Protein AF-A0A0M8V5T1-F1 (afdb_monomer_lite)

Radius of gyration: 20.82 Å; chains: 1; bounding box: 53×41×56 Å

Structure (mmCIF, N/CA/C/O backbone):
data_AF-A0A0M8V5T1-F1
#
_entry.id   AF-A0A0M8V5T1-F1
#
loop_
_atom_site.group_PDB
_atom_site.id
_atom_site.type_symbol
_atom_site.label_atom_id
_atom_site.label_alt_id
_atom_site.label_comp_id
_atom_site.label_asym_id
_atom_site.label_entity_id
_atom_site.label_seq_id
_atom_site.pdbx_PDB_ins_code
_atom_site.Cartn_x
_atom_site.Cartn_y
_atom_site.Cartn_z
_atom_site.occupancy
_atom_site.B_iso_or_equiv
_atom_site.auth_seq_id
_atom_site.auth_comp_id
_atom_site.auth_asym_id
_atom_site.auth_atom_id
_atom_site.pdbx_PDB_model_num
ATOM 1 N N . MET A 1 1 ? -2.004 -4.488 -26.177 1.00 66.81 1 MET A N 1
ATOM 2 C CA . MET A 1 1 ? -0.883 -4.187 -25.264 1.00 66.81 1 MET A CA 1
ATOM 3 C C . MET A 1 1 ? -1.089 -5.007 -24.003 1.00 66.81 1 MET A C 1
ATOM 5 O O . MET A 1 1 ? -2.168 -4.916 -23.431 1.00 66.81 1 MET A O 1
ATOM 9 N N . LEU A 1 2 ? -0.139 -5.872 -23.646 1.00 86.06 2 LEU A N 1
ATOM 10 C CA . LEU A 1 2 ? -0.250 -6.774 -22.492 1.00 86.06 2 LEU A CA 1
ATOM 11 C C . LEU A 1 2 ? 0.249 -6.073 -21.219 1.00 86.06 2 LEU A C 1
ATOM 13 O O . LEU A 1 2 ? 1.258 -5.379 -21.272 1.00 86.06 2 LEU A O 1
ATOM 17 N N . ALA A 1 3 ? -0.411 -6.269 -20.078 1.00 87.31 3 ALA A N 1
ATOM 18 C CA . ALA A 1 3 ? 0.107 -5.834 -18.781 1.00 87.31 3 ALA A CA 1
ATOM 19 C C . ALA A 1 3 ? 0.581 -7.053 -17.982 1.00 87.31 3 ALA A C 1
ATOM 21 O O . ALA A 1 3 ? -0.183 -7.996 -17.774 1.00 87.31 3 ALA A O 1
ATOM 22 N N . ILE A 1 4 ? 1.838 -7.035 -17.542 1.00 87.31 4 ILE A N 1
ATOM 23 C CA . ILE A 1 4 ? 2.416 -8.065 -16.676 1.00 87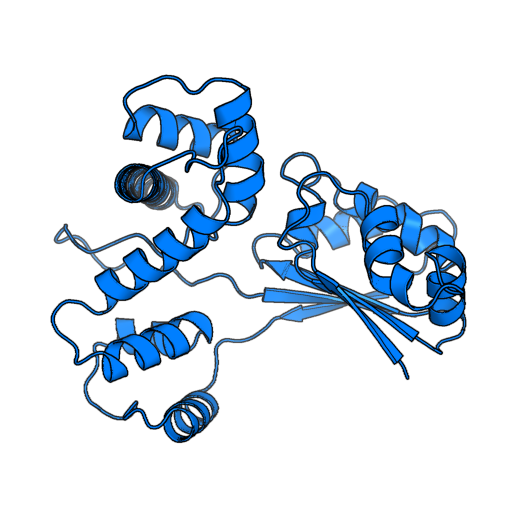.31 4 ILE A CA 1
ATOM 24 C C . ILE A 1 4 ? 2.421 -7.501 -15.261 1.00 87.31 4 ILE A C 1
ATOM 26 O O . ILE A 1 4 ? 3.249 -6.657 -14.926 1.00 87.31 4 ILE A O 1
ATOM 30 N N . TYR A 1 5 ? 1.451 -7.942 -14.465 1.00 88.31 5 TYR A N 1
ATOM 31 C CA . TYR A 1 5 ? 1.255 -7.487 -13.093 1.00 88.31 5 TYR A CA 1
ATOM 32 C C . TYR A 1 5 ? 1.999 -8.373 -12.094 1.00 88.31 5 TYR A C 1
ATOM 34 O O . TYR A 1 5 ? 1.819 -9.598 -12.088 1.00 88.31 5 TYR A O 1
ATOM 42 N N . ILE A 1 6 ? 2.778 -7.722 -11.234 1.00 84.38 6 ILE A N 1
ATOM 43 C CA . ILE A 1 6 ? 3.558 -8.303 -10.147 1.00 84.38 6 ILE A CA 1
ATOM 44 C C . ILE A 1 6 ? 3.149 -7.608 -8.855 1.00 84.38 6 ILE A C 1
ATOM 46 O O . ILE A 1 6 ? 3.177 -6.384 -8.786 1.00 84.38 6 ILE A O 1
ATOM 50 N N . SER A 1 7 ? 2.805 -8.389 -7.834 1.00 79.44 7 SER A N 1
ATOM 51 C CA . SER A 1 7 ? 2.555 -7.881 -6.486 1.00 79.44 7 SER A CA 1
ATOM 52 C C . SER A 1 7 ? 3.710 -8.270 -5.575 1.00 79.44 7 SER A C 1
ATOM 54 O O . SER A 1 7 ? 4.146 -9.421 -5.597 1.00 79.44 7 SER A O 1
ATOM 56 N N . SER A 1 8 ? 4.182 -7.329 -4.765 1.00 69.94 8 SER A N 1
ATOM 57 C CA . SER A 1 8 ? 5.193 -7.561 -3.728 1.00 69.94 8 SER A CA 1
ATOM 58 C C . SER A 1 8 ? 4.602 -7.929 -2.359 1.00 69.94 8 SER A C 1
ATOM 60 O O . SER A 1 8 ? 5.348 -8.207 -1.416 1.00 69.94 8 SER A O 1
ATOM 62 N N . SER A 1 9 ? 3.266 -7.963 -2.255 1.00 59.50 9 SER A N 1
ATOM 63 C CA . SER A 1 9 ? 2.509 -8.034 -0.994 1.00 59.50 9 SER A CA 1
ATOM 64 C C . SER A 1 9 ? 2.778 -9.273 -0.125 1.00 59.50 9 SER A C 1
ATOM 66 O O . SER A 1 9 ? 2.427 -9.280 1.053 1.00 59.50 9 SER A O 1
ATOM 68 N N . GLN A 1 10 ? 3.428 -10.316 -0.657 1.00 53.22 10 GLN A N 1
ATOM 69 C CA . GLN A 1 10 ? 3.695 -11.578 0.059 1.00 53.22 10 GLN A CA 1
ATOM 70 C C . GLN A 1 10 ? 5.179 -11.960 0.128 1.00 53.22 10 GLN A C 1
ATOM 72 O O . GLN A 1 10 ? 5.543 -12.977 0.712 1.00 53.22 10 GLN A O 1
ATOM 77 N N . SER A 1 11 ? 6.058 -11.155 -0.457 1.00 51.78 11 SER A N 1
ATOM 78 C CA . SER A 1 11 ? 7.391 -11.602 -0.842 1.00 51.78 11 SER A CA 1
ATOM 79 C C . SER A 1 11 ? 8.454 -10.695 -0.224 1.00 51.78 11 SER A C 1
ATOM 81 O O . SER A 1 11 ? 9.159 -9.949 -0.903 1.00 51.78 11 SER A O 1
ATOM 83 N N . SER A 1 12 ? 8.534 -10.712 1.111 1.00 48.41 12 SER A N 1
ATOM 84 C CA . SER A 1 12 ? 9.626 -10.051 1.831 1.00 48.41 12 SER A CA 1
ATOM 85 C C . SER A 1 12 ? 10.939 -10.778 1.518 1.00 48.41 12 SER A C 1
ATOM 87 O O . SER A 1 12 ? 11.023 -11.990 1.717 1.00 48.41 12 SER A O 1
ATOM 89 N N . ALA A 1 13 ? 11.958 -10.046 1.058 1.00 49.94 13 ALA A N 1
ATOM 90 C CA . ALA A 1 13 ? 13.303 -10.542 0.719 1.00 49.94 13 ALA A CA 1
ATOM 91 C C . ALA A 1 13 ? 13.449 -11.336 -0.598 1.00 49.94 13 ALA A C 1
ATOM 93 O O . ALA A 1 13 ? 14.380 -12.130 -0.759 1.00 49.94 13 ALA A O 1
ATOM 94 N N . THR A 1 14 ? 12.564 -11.121 -1.570 1.00 57.44 14 THR A N 1
ATOM 95 C CA . THR A 1 14 ? 12.658 -11.743 -2.901 1.00 57.44 14 THR A CA 1
ATOM 96 C C . THR A 1 14 ? 13.083 -10.701 -3.931 1.00 57.44 14 THR A C 1
ATOM 98 O O . THR A 1 14 ? 12.537 -9.603 -3.981 1.00 57.44 14 THR A O 1
ATOM 101 N N . THR A 1 15 ? 14.093 -11.016 -4.745 1.00 69.06 15 THR A N 1
ATOM 102 C CA . THR A 1 15 ? 14.523 -10.111 -5.816 1.00 69.06 15 THR A CA 1
ATOM 103 C C . THR A 1 15 ? 13.422 -9.998 -6.865 1.00 69.06 15 THR A C 1
ATOM 105 O O . THR A 1 15 ? 12.702 -10.961 -7.134 1.00 69.06 15 THR A O 1
ATOM 108 N N . LEU A 1 16 ? 13.313 -8.834 -7.500 1.00 73.00 16 LEU A N 1
ATOM 109 C CA . LEU A 1 16 ? 12.342 -8.592 -8.568 1.00 73.00 16 LEU A CA 1
ATOM 110 C C . LEU A 1 16 ? 12.449 -9.622 -9.705 1.00 73.00 16 LEU A C 1
ATOM 112 O O . LEU A 1 16 ? 11.445 -10.015 -10.291 1.00 73.00 16 LEU A O 1
ATOM 116 N N . ASP A 1 17 ? 13.653 -10.141 -9.940 1.00 75.12 17 ASP A N 1
ATOM 117 C CA . ASP A 1 17 ? 13.913 -11.228 -10.881 1.00 75.12 17 ASP A CA 1
ATOM 118 C C . ASP A 1 17 ? 13.144 -12.509 -10.542 1.00 75.12 17 ASP A C 1
ATOM 120 O O . ASP A 1 17 ? 12.563 -13.136 -11.433 1.00 75.12 17 ASP A O 1
ATOM 124 N N . LYS A 1 18 ? 13.095 -12.880 -9.258 1.00 77.31 18 LYS A N 1
ATOM 125 C CA . LYS A 1 18 ? 12.315 -14.031 -8.794 1.00 77.31 18 LYS A CA 1
ATOM 126 C C . LYS A 1 18 ? 10.821 -13.776 -8.956 1.00 77.31 18 LYS A C 1
ATOM 128 O O . LYS A 1 18 ? 10.142 -14.637 -9.499 1.00 77.31 18 LYS A O 1
ATOM 133 N N . LEU A 1 19 ? 10.339 -12.582 -8.606 1.00 78.06 19 LEU A N 1
ATOM 134 C CA . LEU A 1 19 ? 8.917 -12.239 -8.735 1.00 78.06 19 LEU A CA 1
ATOM 135 C C . LEU A 1 19 ? 8.430 -12.267 -10.184 1.00 78.06 19 LEU A C 1
ATOM 137 O O . LEU A 1 19 ? 7.356 -12.799 -10.464 1.00 78.06 19 LEU A O 1
ATOM 141 N N . ILE A 1 20 ? 9.227 -11.738 -11.121 1.00 81.38 20 ILE A N 1
ATOM 142 C CA . ILE A 1 20 ? 8.911 -11.826 -12.551 1.00 81.38 20 ILE A CA 1
ATOM 143 C C . ILE A 1 20 ? 8.839 -13.298 -12.958 1.00 81.38 20 ILE A C 1
ATOM 145 O O . ILE A 1 20 ? 7.838 -13.720 -13.531 1.00 81.38 20 ILE A O 1
ATOM 149 N N . THR A 1 21 ? 9.874 -14.075 -12.627 1.00 81.25 21 THR A N 1
ATOM 150 C CA . THR A 1 21 ? 9.992 -15.486 -13.021 1.00 81.25 21 THR A CA 1
ATOM 151 C C . THR A 1 21 ? 8.847 -16.332 -12.468 1.00 81.25 21 THR A C 1
ATOM 153 O O . THR A 1 21 ? 8.216 -17.066 -13.221 1.00 81.25 21 THR A O 1
ATOM 156 N N . GLU A 1 22 ? 8.519 -16.191 -11.184 1.00 82.38 22 GLU A N 1
ATOM 157 C CA . GLU A 1 22 ? 7.392 -16.874 -10.541 1.00 82.38 22 GLU A CA 1
ATOM 158 C C . GLU A 1 22 ? 6.066 -16.513 -11.213 1.00 82.38 22 GLU A C 1
ATOM 160 O O . GLU A 1 22 ? 5.246 -17.390 -11.493 1.00 82.38 22 GLU A O 1
ATOM 165 N N . ARG A 1 23 ? 5.872 -15.232 -11.553 1.00 83.00 23 ARG A N 1
ATOM 166 C CA . ARG A 1 23 ? 4.632 -14.773 -12.181 1.00 83.00 23 ARG A CA 1
ATOM 167 C C . ARG A 1 23 ? 4.415 -15.372 -13.566 1.00 83.00 23 ARG A C 1
ATOM 169 O O . ARG A 1 23 ? 3.267 -15.635 -13.934 1.00 83.00 23 ARG A O 1
ATOM 176 N N . VAL A 1 24 ? 5.489 -15.575 -14.327 1.00 82.00 24 VAL A N 1
ATOM 177 C CA . VAL A 1 24 ? 5.419 -16.090 -15.701 1.00 82.00 24 VAL A CA 1
ATOM 178 C C . VAL A 1 24 ? 5.752 -17.577 -15.832 1.00 82.00 24 VAL A C 1
ATOM 180 O O . VAL A 1 24 ? 5.621 -18.124 -16.929 1.00 82.00 24 VAL A O 1
ATOM 183 N N . ALA A 1 25 ? 6.073 -18.261 -14.729 1.00 79.88 25 ALA A N 1
ATOM 184 C CA . ALA A 1 25 ? 6.442 -19.679 -14.700 1.00 79.88 25 ALA A CA 1
ATOM 185 C C . ALA A 1 25 ? 5.413 -20.591 -15.397 1.00 79.88 25 ALA A C 1
ATOM 187 O O . ALA A 1 25 ? 5.775 -21.562 -16.064 1.00 79.88 25 ALA A O 1
ATOM 188 N N . GLY A 1 26 ? 4.122 -20.246 -15.318 1.00 75.75 26 GLY A N 1
ATOM 189 C CA . GLY A 1 26 ? 3.039 -20.988 -15.974 1.00 75.75 26 GLY A CA 1
ATOM 190 C C . GLY A 1 26 ? 3.090 -20.984 -17.508 1.00 75.75 26 GLY A C 1
ATOM 191 O O . GLY A 1 26 ? 2.463 -21.830 -18.141 1.00 75.75 26 GLY A O 1
ATOM 192 N N . THR A 1 27 ? 3.848 -20.073 -18.121 1.00 78.19 27 THR A N 1
ATOM 193 C CA . THR A 1 27 ? 3.955 -19.959 -19.585 1.00 78.19 27 THR A CA 1
ATOM 194 C C . THR A 1 27 ? 4.999 -20.894 -20.195 1.00 78.19 27 THR A C 1
ATOM 196 O O . THR A 1 27 ? 4.987 -21.084 -21.408 1.00 78.19 27 THR A O 1
ATOM 199 N N . ARG A 1 28 ? 5.900 -21.471 -19.379 1.00 73.00 28 ARG A N 1
ATOM 200 C CA . ARG A 1 28 ? 7.035 -22.346 -19.761 1.00 73.00 28 ARG A CA 1
ATOM 201 C C . ARG A 1 28 ? 8.052 -21.766 -20.761 1.00 73.00 28 ARG A C 1
ATOM 203 O O . ARG A 1 28 ? 9.081 -22.391 -20.985 1.00 73.00 28 ARG A O 1
ATOM 210 N N . ILE A 1 29 ? 7.761 -20.617 -21.368 1.00 74.69 29 ILE A N 1
ATOM 211 C CA . ILE A 1 29 ? 8.549 -19.972 -22.430 1.00 74.69 29 ILE A CA 1
ATOM 212 C C . ILE A 1 29 ? 9.020 -18.585 -21.985 1.00 74.69 29 ILE A C 1
ATOM 214 O O . ILE A 1 29 ? 10.049 -18.105 -22.453 1.00 74.69 29 ILE A O 1
ATOM 218 N N . LEU A 1 30 ? 8.269 -17.925 -21.100 1.00 80.75 30 LEU A N 1
ATOM 219 C CA . LEU A 1 30 ? 8.666 -16.637 -20.559 1.00 80.75 30 LEU A CA 1
ATOM 220 C C . LEU A 1 30 ? 9.393 -16.840 -19.235 1.00 80.75 30 LEU A C 1
ATOM 222 O O . LEU A 1 30 ? 8.914 -17.536 -18.342 1.00 80.75 30 LEU A O 1
ATOM 226 N N . ASP A 1 31 ? 10.515 -16.150 -19.121 1.00 82.31 31 ASP A N 1
ATOM 227 C CA . ASP A 1 31 ? 11.162 -15.790 -17.871 1.00 82.31 31 ASP A CA 1
ATOM 228 C C . ASP A 1 31 ? 11.390 -14.267 -17.875 1.00 82.31 31 ASP A C 1
ATOM 230 O O . ASP A 1 31 ? 10.779 -13.528 -18.659 1.00 82.31 31 ASP A O 1
ATOM 234 N N . ARG A 1 32 ? 12.255 -13.769 -16.996 1.00 84.44 32 ARG A N 1
ATOM 235 C CA . ARG A 1 32 ? 12.572 -12.346 -16.923 1.00 84.44 32 ARG A CA 1
ATOM 236 C C . ARG A 1 32 ? 13.066 -11.740 -18.239 1.00 84.44 32 ARG A C 1
ATOM 238 O O . ARG A 1 32 ? 12.631 -10.642 -18.591 1.00 84.44 32 ARG A O 1
ATOM 245 N N . GLU A 1 33 ? 13.994 -12.382 -18.937 1.00 87.69 33 GLU A N 1
ATOM 246 C CA . GLU A 1 33 ? 14.652 -11.765 -20.090 1.00 87.69 33 GLU A CA 1
ATOM 247 C C . GLU A 1 33 ? 13.681 -11.567 -21.273 1.00 87.69 33 GLU A C 1
ATOM 249 O O . GLU A 1 33 ? 13.600 -10.440 -21.783 1.00 87.69 33 GLU A O 1
ATOM 254 N N . PRO A 1 34 ? 12.861 -12.565 -21.669 1.00 88.31 34 PRO A N 1
ATOM 255 C CA . PRO A 1 34 ? 11.793 -12.389 -22.644 1.00 88.31 34 PRO A CA 1
ATOM 256 C C . PRO A 1 34 ? 10.750 -11.360 -22.210 1.00 88.31 34 PRO A C 1
ATOM 258 O O . PRO A 1 34 ? 10.305 -10.573 -23.042 1.00 88.31 34 PRO A O 1
ATOM 261 N N . VAL A 1 35 ? 10.382 -11.304 -20.924 1.00 89.12 35 VAL A N 1
ATOM 262 C CA . VAL A 1 35 ? 9.446 -10.287 -20.411 1.00 89.12 35 VAL A CA 1
ATOM 263 C C . VAL A 1 35 ? 9.991 -8.882 -20.648 1.00 89.12 35 VAL A C 1
ATOM 265 O O . VAL A 1 35 ? 9.309 -8.040 -21.235 1.00 89.12 35 VAL A O 1
ATOM 268 N N . LEU A 1 36 ? 11.246 -8.635 -20.274 1.00 89.94 36 LEU A N 1
ATOM 269 C CA . LEU A 1 36 ? 11.877 -7.338 -20.499 1.00 89.94 36 LEU A CA 1
ATOM 270 C C . LEU A 1 36 ? 12.078 -7.057 -21.993 1.00 89.94 36 LEU A C 1
ATOM 272 O O . LEU A 1 36 ? 11.948 -5.909 -22.416 1.00 89.94 36 LEU A O 1
ATOM 276 N N . ALA A 1 37 ? 12.312 -8.079 -22.821 1.00 90.69 37 ALA A N 1
ATOM 277 C CA . ALA A 1 37 ? 12.341 -7.931 -24.276 1.00 90.69 37 ALA A CA 1
ATOM 278 C C . ALA A 1 37 ? 10.988 -7.487 -24.853 1.00 90.69 37 ALA A C 1
ATOM 280 O O . ALA A 1 37 ? 10.955 -6.576 -25.684 1.00 90.69 37 ALA A O 1
ATOM 281 N N . LEU A 1 38 ? 9.879 -8.064 -24.381 1.00 91.31 38 LEU A N 1
ATOM 282 C CA . LEU A 1 38 ? 8.525 -7.652 -24.760 1.00 91.31 38 LEU A CA 1
ATOM 283 C C . LEU A 1 38 ? 8.232 -6.216 -24.318 1.00 91.31 38 LEU A C 1
ATOM 285 O O . LEU A 1 38 ? 7.652 -5.448 -25.089 1.00 91.31 38 LEU A O 1
ATOM 289 N N . CYS A 1 39 ? 8.677 -5.832 -23.118 1.00 91.31 39 CYS A N 1
ATOM 290 C CA . CYS A 1 39 ? 8.571 -4.456 -22.641 1.00 91.31 39 CYS A CA 1
ATOM 291 C C . CYS A 1 39 ? 9.351 -3.480 -23.527 1.00 91.31 39 CYS A C 1
ATOM 293 O O . CYS A 1 39 ? 8.792 -2.480 -23.976 1.00 91.31 39 CYS A O 1
ATOM 295 N N . ARG A 1 40 ? 10.605 -3.802 -23.875 1.00 90.62 40 ARG A N 1
ATOM 296 C CA . ARG A 1 40 ? 11.415 -2.995 -24.806 1.00 90.62 40 ARG A CA 1
ATOM 297 C C . ARG A 1 40 ? 10.787 -2.854 -26.190 1.00 90.62 40 ARG A C 1
ATOM 299 O O . ARG A 1 40 ? 10.986 -1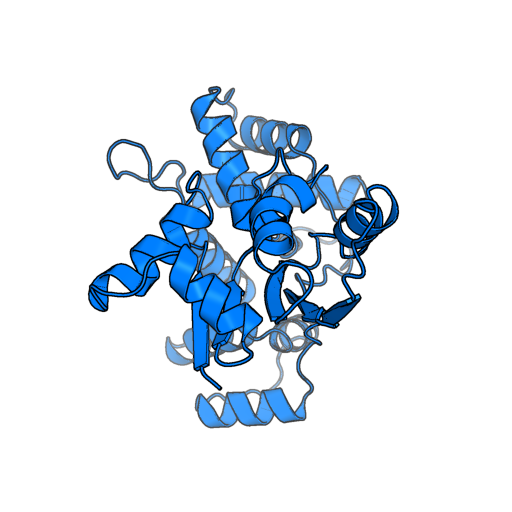.830 -26.841 1.00 90.62 40 ARG A O 1
ATOM 306 N N . ALA A 1 41 ? 10.081 -3.884 -26.651 1.00 91.38 41 ALA A N 1
ATOM 307 C CA . ALA A 1 41 ? 9.392 -3.896 -27.938 1.00 91.38 41 ALA A CA 1
ATOM 308 C C . ALA A 1 41 ? 8.033 -3.168 -27.915 1.00 91.38 41 ALA A C 1
ATOM 310 O O . ALA A 1 41 ? 7.391 -3.066 -28.957 1.00 91.38 41 ALA A O 1
ATOM 311 N N . GLY A 1 42 ? 7.572 -2.683 -26.753 1.00 89.88 42 GLY A N 1
ATOM 312 C CA . GLY A 1 42 ? 6.254 -2.053 -26.599 1.00 89.88 42 GLY A CA 1
ATOM 313 C C . GLY A 1 42 ? 5.080 -3.038 -26.663 1.00 89.88 42 GLY A C 1
ATOM 314 O O . GLY A 1 42 ? 3.928 -2.633 -26.803 1.00 89.88 42 GLY A O 1
ATOM 315 N N . LEU A 1 43 ? 5.356 -4.342 -26.570 1.00 92.44 43 LEU A N 1
ATOM 316 C CA . LEU A 1 43 ? 4.341 -5.398 -26.619 1.00 92.44 43 LEU A CA 1
ATOM 317 C C . LEU A 1 43 ? 3.729 -5.664 -25.236 1.00 92.44 43 LEU A C 1
ATOM 319 O O . LEU A 1 43 ? 2.567 -6.076 -25.140 1.00 92.44 43 LEU A O 1
ATOM 323 N N . ALA A 1 44 ? 4.491 -5.377 -24.177 1.00 91.12 44 ALA A N 1
ATOM 324 C CA . ALA A 1 44 ? 4.062 -5.489 -22.791 1.00 91.12 44 ALA A CA 1
ATOM 325 C C . ALA A 1 44 ? 4.436 -4.251 -21.960 1.00 91.12 44 ALA A C 1
ATOM 327 O O . ALA A 1 44 ? 5.397 -3.549 -22.263 1.00 91.12 44 ALA A O 1
ATOM 328 N N . ILE A 1 45 ? 3.704 -4.017 -20.875 1.00 90.94 45 ILE A N 1
ATOM 329 C CA . ILE A 1 45 ? 4.066 -3.081 -19.807 1.00 90.94 45 ILE A CA 1
ATOM 330 C C . ILE A 1 45 ? 4.239 -3.881 -18.520 1.00 90.94 45 ILE A C 1
ATOM 332 O O . ILE A 1 45 ? 3.416 -4.746 -18.211 1.00 90.94 45 ILE A O 1
ATOM 336 N N . LEU A 1 46 ? 5.304 -3.586 -17.776 1.00 88.69 46 LEU A N 1
ATOM 337 C CA . LEU A 1 46 ? 5.545 -4.170 -16.462 1.00 88.69 46 LEU A CA 1
ATOM 338 C C . LEU A 1 46 ? 4.857 -3.316 -15.392 1.00 88.69 46 LEU A C 1
ATOM 340 O O . LEU A 1 46 ? 5.091 -2.112 -15.334 1.00 88.69 46 LEU A O 1
ATOM 344 N N . VAL A 1 47 ? 4.021 -3.928 -14.556 1.00 90.00 47 VAL A N 1
ATOM 345 C CA . VAL A 1 47 ? 3.329 -3.263 -13.444 1.00 90.00 47 VAL A CA 1
ATOM 346 C C . VAL A 1 47 ? 3.775 -3.910 -12.141 1.00 90.00 47 VAL A C 1
ATOM 348 O O . VAL A 1 47 ? 3.581 -5.109 -11.958 1.00 90.00 47 VAL A O 1
ATOM 351 N N . ILE A 1 48 ? 4.373 -3.122 -11.253 1.00 85.00 48 ILE A N 1
ATOM 352 C CA . ILE A 1 48 ? 4.876 -3.552 -9.948 1.00 85.00 48 ILE A CA 1
ATOM 353 C C . ILE A 1 48 ? 4.034 -2.874 -8.877 1.00 85.00 48 ILE A C 1
ATOM 355 O O . ILE A 1 48 ? 4.051 -1.649 -8.750 1.00 85.00 48 ILE A O 1
ATOM 359 N N . ASP A 1 49 ? 3.296 -3.673 -8.120 1.00 83.12 49 ASP A N 1
ATOM 360 C CA . ASP A 1 49 ? 2.443 -3.212 -7.038 1.00 83.12 49 ASP A CA 1
ATOM 361 C C . ASP A 1 49 ? 3.096 -3.413 -5.673 1.00 83.12 49 ASP A C 1
ATOM 363 O O . ASP A 1 49 ? 3.511 -4.531 -5.369 1.00 83.12 49 ASP A O 1
ATOM 367 N N . GLY A 1 50 ? 3.198 -2.339 -4.882 1.00 76.62 50 GLY A N 1
ATOM 368 C CA . GLY A 1 50 ? 3.895 -2.311 -3.591 1.00 76.62 50 GLY A CA 1
ATOM 369 C C . GLY A 1 50 ? 5.419 -2.201 -3.726 1.00 76.62 50 GLY A C 1
ATOM 370 O O . GLY A 1 50 ? 6.165 -2.915 -3.056 1.00 76.62 50 GLY A O 1
ATOM 371 N N . PHE A 1 51 ? 5.916 -1.365 -4.638 1.00 77.31 51 PHE A N 1
ATOM 372 C CA . PHE A 1 51 ? 7.353 -1.228 -4.905 1.00 77.31 51 PHE A CA 1
ATOM 373 C C . PHE A 1 51 ? 8.165 -0.817 -3.663 1.00 77.31 51 PHE A C 1
ATOM 375 O O . PHE A 1 51 ? 9.266 -1.318 -3.445 1.00 77.31 51 PHE A O 1
ATOM 382 N N . ASP A 1 52 ? 7.600 0.031 -2.811 1.00 71.69 52 ASP A N 1
ATOM 383 C CA . ASP A 1 52 ? 8.152 0.398 -1.505 1.00 71.69 52 ASP A CA 1
ATOM 384 C C . ASP A 1 52 ? 8.347 -0.815 -0.580 1.00 71.69 52 ASP A C 1
ATOM 386 O O . ASP A 1 52 ? 9.356 -0.913 0.118 1.00 71.69 52 ASP A O 1
ATOM 390 N N . GLU A 1 53 ? 7.452 -1.802 -0.647 1.00 69.25 53 GLU A N 1
ATOM 391 C CA . GLU A 1 53 ? 7.568 -3.040 0.133 1.00 69.25 53 GLU A CA 1
ATOM 392 C C . GLU A 1 53 ? 8.695 -3.956 -0.365 1.00 69.25 53 GLU A C 1
ATOM 394 O O . GLU A 1 53 ? 9.210 -4.771 0.402 1.00 69.25 53 GLU A O 1
ATOM 399 N N . MET A 1 54 ? 9.089 -3.832 -1.639 1.00 69.06 54 MET A N 1
ATOM 400 C CA . MET A 1 54 ? 10.205 -4.594 -2.211 1.00 69.06 54 MET A CA 1
ATOM 401 C C . MET A 1 54 ? 11.565 -4.059 -1.792 1.00 69.06 54 MET A C 1
ATOM 403 O O . MET A 1 54 ? 12.517 -4.828 -1.662 1.00 69.06 54 MET A O 1
ATOM 407 N N . LEU A 1 55 ? 11.665 -2.743 -1.636 1.00 63.84 55 LEU A N 1
ATOM 408 C CA . LEU A 1 55 ? 12.914 -2.085 -1.282 1.00 63.84 55 LEU A CA 1
ATOM 409 C C . LEU A 1 55 ? 13.292 -2.390 0.172 1.00 63.84 55 LEU A C 1
ATOM 411 O O . LEU A 1 55 ? 14.471 -2.526 0.488 1.00 63.84 55 LEU A O 1
ATOM 415 N N . GLY A 1 56 ? 12.301 -2.586 1.047 1.00 58.25 56 GLY A N 1
ATOM 416 C CA . GLY A 1 56 ? 12.539 -2.734 2.481 1.00 58.25 56 GLY A CA 1
ATOM 417 C C . GLY A 1 56 ? 13.162 -1.467 3.083 1.00 58.25 56 GLY A C 1
ATOM 418 O O . GLY A 1 56 ? 13.657 -0.599 2.368 1.00 58.25 56 GLY A O 1
ATOM 419 N N . PHE A 1 57 ? 13.155 -1.339 4.414 1.00 47.81 57 PHE A N 1
ATOM 420 C CA . PHE A 1 57 ? 13.556 -0.091 5.089 1.00 47.81 57 PHE A CA 1
ATOM 421 C C . PHE A 1 57 ? 14.981 0.388 4.730 1.00 47.81 57 PHE A C 1
ATOM 423 O O . PHE A 1 57 ? 15.205 1.576 4.515 1.00 47.81 57 PHE A O 1
ATOM 430 N N . ARG A 1 58 ? 15.931 -0.542 4.536 1.00 47.47 58 ARG A N 1
ATOM 431 C CA . ARG A 1 58 ? 17.341 -0.233 4.214 1.00 47.47 58 ARG A CA 1
ATOM 432 C C . ARG A 1 58 ? 17.574 0.359 2.819 1.00 47.47 58 ARG A C 1
ATOM 434 O O . ARG A 1 58 ? 18.614 0.972 2.606 1.00 47.47 58 ARG A O 1
ATOM 441 N N . SER A 1 59 ? 16.636 0.197 1.885 1.00 51.91 59 SER A N 1
ATOM 442 C CA . SER A 1 59 ? 16.728 0.780 0.537 1.00 51.91 59 SER A CA 1
ATOM 443 C C . SER A 1 59 ? 15.787 1.974 0.342 1.00 51.91 59 SER A C 1
ATOM 445 O O . SER A 1 59 ? 15.617 2.426 -0.790 1.00 51.91 59 SER A O 1
ATOM 447 N N . TYR A 1 60 ? 15.210 2.536 1.417 1.00 56.72 60 TYR A N 1
ATOM 448 C CA . TYR A 1 60 ? 14.485 3.817 1.332 1.00 56.72 60 TYR A CA 1
ATOM 449 C C . TYR A 1 60 ? 15.410 4.991 0.996 1.00 56.72 60 TYR A C 1
ATOM 451 O O . TYR A 1 60 ? 14.939 6.003 0.471 1.00 56.72 60 TYR A O 1
ATOM 459 N N . ASP A 1 61 ? 16.705 4.872 1.287 1.00 58.56 61 ASP A N 1
ATOM 460 C CA . ASP A 1 61 ? 17.692 5.917 0.999 1.00 58.56 61 ASP A CA 1
ATOM 461 C C . ASP A 1 61 ? 18.268 5.814 -0.419 1.00 58.56 61 ASP A C 1
ATOM 463 O O . ASP A 1 61 ? 18.662 6.830 -0.988 1.00 58.56 61 ASP A O 1
ATOM 467 N N . ASP A 1 62 ? 18.240 4.620 -1.025 1.00 65.69 62 ASP A N 1
ATOM 468 C CA . ASP A 1 62 ? 18.579 4.415 -2.436 1.00 65.69 62 ASP A CA 1
ATOM 469 C C . ASP A 1 62 ? 17.544 3.532 -3.157 1.00 65.69 62 ASP A C 1
ATOM 471 O O . ASP A 1 62 ? 17.792 2.355 -3.454 1.00 65.69 62 ASP A O 1
ATOM 475 N N . PRO A 1 63 ? 16.369 4.097 -3.471 1.00 65.81 63 PRO A N 1
ATOM 476 C CA . PRO A 1 63 ? 15.313 3.389 -4.182 1.00 65.81 63 PRO A CA 1
ATOM 477 C C . PRO A 1 63 ? 15.702 2.921 -5.590 1.00 65.81 63 PRO A C 1
ATOM 479 O O . PRO A 1 63 ? 15.074 2.009 -6.137 1.00 65.81 63 PRO A O 1
ATOM 482 N N . LEU A 1 64 ? 16.731 3.528 -6.193 1.00 70.56 64 LEU A N 1
ATOM 483 C CA . LEU A 1 64 ? 17.209 3.118 -7.506 1.00 70.56 64 LEU A CA 1
ATOM 484 C C . LEU A 1 64 ? 17.946 1.796 -7.478 1.00 70.56 64 LEU A C 1
ATOM 486 O O . LEU A 1 64 ? 17.837 1.057 -8.452 1.00 70.56 64 LEU A O 1
ATOM 490 N N . SER A 1 65 ? 18.626 1.454 -6.386 1.00 69.75 65 SER A N 1
ATOM 491 C CA . SER A 1 65 ? 19.342 0.179 -6.271 1.00 69.75 65 SER A CA 1
ATOM 492 C C . SER A 1 65 ? 18.470 -1.037 -6.627 1.00 69.75 65 SER A C 1
ATOM 494 O O . SER A 1 65 ? 18.938 -1.961 -7.295 1.00 69.75 65 SER A O 1
ATOM 496 N N . GLY A 1 66 ? 17.179 -1.017 -6.266 1.00 71.81 66 GLY A N 1
ATOM 497 C CA . GLY A 1 66 ? 16.226 -2.080 -6.601 1.00 71.81 66 GLY A CA 1
ATOM 498 C C . GLY A 1 66 ? 15.675 -2.024 -8.032 1.00 71.81 66 GLY A C 1
ATOM 499 O O . GLY A 1 66 ? 15.283 -3.056 -8.579 1.00 71.81 66 GLY A O 1
ATOM 500 N N . LEU A 1 67 ? 15.649 -0.843 -8.657 1.00 76.44 67 LEU A N 1
ATOM 501 C CA . LEU A 1 67 ? 15.025 -0.614 -9.966 1.00 76.44 67 LEU A CA 1
ATOM 502 C C . LEU A 1 67 ? 16.035 -0.601 -11.124 1.00 76.44 67 LEU A C 1
ATOM 504 O O . LEU A 1 67 ? 15.704 -1.008 -12.241 1.00 76.44 67 LEU A O 1
ATOM 508 N N . GLN A 1 68 ? 17.271 -0.177 -10.859 1.00 77.25 68 GLN A N 1
ATOM 509 C CA . GLN A 1 68 ? 18.347 -0.018 -11.835 1.00 77.25 68 GLN A CA 1
ATOM 510 C C . GLN A 1 68 ? 18.569 -1.276 -12.688 1.00 77.25 68 GLN A C 1
ATOM 512 O O . GLN A 1 68 ? 18.600 -1.142 -13.913 1.00 77.25 68 GLN A O 1
ATOM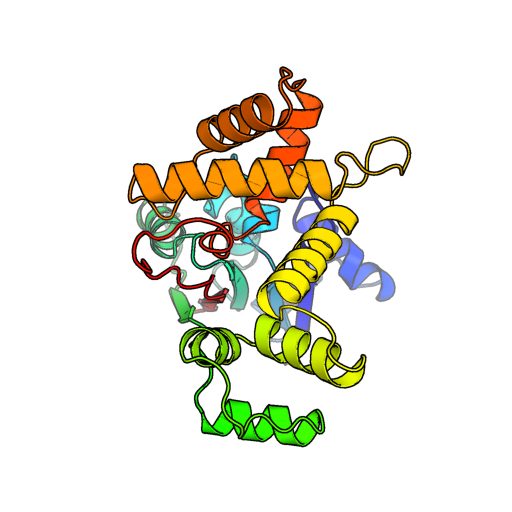 517 N N . PRO A 1 69 ? 18.592 -2.507 -12.127 1.00 79.81 69 PRO A N 1
ATOM 518 C CA . PRO A 1 69 ? 18.786 -3.713 -12.934 1.00 79.81 69 PRO A CA 1
ATOM 519 C C . PRO A 1 69 ? 17.706 -3.923 -14.003 1.00 79.81 69 PRO A C 1
ATOM 521 O O . PRO A 1 69 ? 17.967 -4.545 -15.034 1.00 79.81 69 PRO A O 1
ATOM 524 N N . ILE A 1 70 ? 16.485 -3.427 -13.775 1.00 81.00 70 ILE A N 1
ATOM 525 C CA . ILE A 1 70 ? 15.417 -3.446 -14.780 1.00 81.00 70 ILE A CA 1
ATOM 526 C C . ILE A 1 70 ? 15.582 -2.311 -15.774 1.00 81.00 70 ILE A C 1
ATOM 528 O O . ILE A 1 70 ? 15.493 -2.556 -16.975 1.00 81.00 70 ILE A O 1
ATOM 532 N N . LEU A 1 71 ? 15.817 -1.087 -15.301 1.00 80.62 71 LEU A N 1
ATOM 533 C CA . LEU A 1 71 ? 15.956 0.077 -16.180 1.00 80.62 71 LEU A CA 1
ATOM 534 C C . LEU A 1 71 ? 17.113 -0.095 -17.171 1.00 80.62 71 LEU A C 1
ATOM 536 O O . LEU A 1 71 ? 16.945 0.187 -18.362 1.00 80.62 71 LEU A O 1
ATOM 540 N N . ASP A 1 72 ? 18.234 -0.650 -16.708 1.00 81.44 72 ASP A N 1
ATOM 541 C CA . ASP A 1 72 ? 19.396 -0.981 -17.535 1.00 81.44 72 ASP A CA 1
ATOM 542 C C . ASP A 1 72 ? 19.034 -2.002 -18.616 1.00 81.44 72 ASP A C 1
ATOM 544 O O . ASP A 1 72 ? 19.356 -1.836 -19.796 1.00 81.44 72 ASP A O 1
ATOM 548 N N . GLN A 1 73 ? 18.297 -3.050 -18.244 1.00 83.19 73 GLN A N 1
ATOM 549 C CA . GLN A 1 73 ? 17.882 -4.083 -19.189 1.00 83.19 73 GLN A CA 1
ATOM 550 C C . GLN A 1 73 ? 16.798 -3.620 -20.147 1.00 83.19 73 GLN A C 1
ATOM 552 O O . GLN A 1 73 ? 16.740 -4.116 -21.272 1.00 83.19 73 GLN A O 1
ATOM 557 N N . LEU A 1 74 ? 15.976 -2.650 -19.761 1.00 84.50 74 LEU A N 1
ATOM 558 C CA . LEU A 1 74 ? 15.059 -1.977 -20.669 1.00 84.50 74 LEU A CA 1
ATOM 559 C C . LEU A 1 74 ? 15.801 -1.101 -21.687 1.00 84.50 74 LEU A C 1
ATOM 561 O O . LEU A 1 74 ? 15.220 -0.746 -22.711 1.00 84.50 74 LEU A O 1
ATOM 565 N N . ARG A 1 75 ? 17.093 -0.802 -21.479 1.00 81.81 75 ARG A N 1
ATOM 566 C CA . ARG A 1 75 ? 17.941 -0.051 -22.422 1.00 81.81 75 ARG A CA 1
ATOM 567 C C . ARG A 1 75 ? 17.246 1.217 -22.924 1.00 81.81 75 ARG A C 1
ATOM 569 O O . ARG A 1 75 ? 17.220 1.490 -24.125 1.00 81.81 75 ARG A O 1
ATOM 576 N N . ASN A 1 76 ? 16.637 1.959 -21.998 1.00 78.56 76 ASN A N 1
ATOM 577 C CA . ASN A 1 76 ? 15.869 3.173 -22.281 1.00 78.56 76 ASN A CA 1
ATOM 578 C C . ASN A 1 76 ? 14.626 2.993 -23.194 1.00 78.56 76 ASN A C 1
ATOM 580 O O . ASN A 1 76 ? 14.203 3.957 -23.834 1.00 78.56 76 ASN A O 1
ATOM 584 N N . ARG A 1 77 ? 14.033 1.793 -23.288 1.00 84.25 77 ARG A N 1
ATOM 585 C CA . ARG A 1 77 ? 12.815 1.519 -24.077 1.00 84.25 77 ARG A CA 1
ATOM 586 C C . ARG A 1 77 ? 11.737 0.821 -23.251 1.00 84.25 77 ARG A C 1
ATOM 588 O O . ARG A 1 77 ? 12.045 0.008 -22.388 1.00 84.25 77 ARG A O 1
ATOM 595 N N . GLY A 1 78 ? 10.475 1.066 -23.598 1.00 86.44 78 GLY A N 1
ATOM 596 C CA . GLY A 1 78 ? 9.324 0.484 -22.908 1.00 86.44 78 GLY A CA 1
ATOM 597 C C . GLY A 1 78 ? 8.887 1.295 -21.691 1.00 86.44 78 GLY A C 1
ATOM 598 O O . GLY A 1 78 ? 9.347 2.418 -21.482 1.00 86.44 78 GLY A O 1
ATOM 599 N N . ALA A 1 79 ? 7.978 0.717 -20.905 1.00 85.81 79 ALA A N 1
ATOM 600 C CA . ALA A 1 79 ? 7.417 1.365 -19.728 1.00 85.81 79 ALA A CA 1
ATOM 601 C C . ALA A 1 79 ? 7.292 0.418 -18.538 1.00 85.81 79 ALA A C 1
ATOM 603 O O . ALA A 1 79 ? 6.988 -0.771 -18.693 1.00 85.81 79 ALA A O 1
ATOM 604 N N . VAL A 1 80 ? 7.491 0.993 -17.353 1.00 85.88 80 VAL A N 1
ATOM 605 C CA . VAL A 1 80 ? 7.248 0.346 -16.063 1.00 85.88 80 VAL A CA 1
ATOM 606 C C . VAL A 1 80 ? 6.320 1.237 -15.249 1.00 85.88 80 VAL A C 1
ATOM 608 O O . VAL A 1 80 ? 6.517 2.452 -15.172 1.00 85.88 80 VAL A O 1
ATOM 611 N N . ILE A 1 81 ? 5.308 0.618 -14.654 1.00 87.94 81 ILE A N 1
ATOM 612 C CA . ILE A 1 81 ? 4.383 1.241 -13.714 1.00 87.94 81 ILE A CA 1
ATOM 613 C C . ILE A 1 81 ? 4.724 0.718 -12.327 1.00 87.94 81 ILE A C 1
ATOM 615 O O . ILE A 1 81 ? 4.763 -0.491 -12.120 1.00 87.94 81 ILE A O 1
ATOM 619 N N . LEU A 1 82 ? 4.954 1.624 -11.387 1.00 83.94 82 LEU A N 1
ATOM 620 C CA . LEU A 1 82 ? 5.245 1.316 -9.993 1.00 83.94 82 LEU A CA 1
ATOM 621 C C . LEU A 1 82 ? 4.122 1.892 -9.130 1.00 83.94 82 LEU A C 1
ATOM 623 O O . LEU A 1 82 ? 3.827 3.078 -9.239 1.00 83.94 82 LEU A O 1
ATOM 627 N N . SER A 1 83 ? 3.510 1.085 -8.274 1.00 82.12 83 SER A N 1
ATOM 628 C CA . SER A 1 83 ? 2.623 1.543 -7.200 1.00 82.12 83 SER A CA 1
ATOM 629 C C . SER A 1 83 ? 3.414 1.556 -5.900 1.00 82.12 83 SER A C 1
ATOM 631 O O . SER A 1 83 ? 4.084 0.573 -5.585 1.00 82.12 83 SER A O 1
ATOM 633 N N . ALA A 1 84 ? 3.345 2.656 -5.159 1.00 75.56 84 ALA A N 1
ATOM 634 C CA . ALA A 1 84 ? 3.954 2.794 -3.843 1.00 75.56 84 ALA A CA 1
ATOM 635 C C . ALA A 1 84 ? 3.095 3.689 -2.934 1.00 75.56 84 ALA A C 1
ATOM 637 O O . ALA A 1 84 ? 2.200 4.408 -3.393 1.00 75.56 84 ALA A O 1
ATOM 638 N N . ARG A 1 85 ? 3.359 3.679 -1.627 1.00 71.50 85 ARG A N 1
ATOM 639 C CA . ARG A 1 85 ? 2.700 4.585 -0.667 1.00 71.50 85 ARG A CA 1
ATOM 640 C C . ARG A 1 85 ? 3.200 6.019 -0.818 1.00 71.50 85 ARG A C 1
ATOM 642 O O . ARG A 1 85 ? 4.338 6.238 -1.189 1.00 71.50 85 ARG A O 1
ATOM 649 N N . ALA A 1 86 ? 2.398 7.023 -0.472 1.00 59.38 86 ALA A N 1
ATOM 650 C CA . ALA A 1 86 ? 2.812 8.432 -0.572 1.00 59.38 86 ALA A CA 1
ATOM 651 C C . ALA A 1 86 ? 4.028 8.798 0.292 1.00 59.38 86 ALA A C 1
ATOM 653 O O . ALA A 1 86 ? 4.760 9.712 -0.080 1.00 59.38 86 ALA A O 1
ATOM 654 N N . SER A 1 87 ? 4.246 8.105 1.416 1.00 57.91 87 SER A N 1
ATOM 655 C CA . SER A 1 87 ? 5.441 8.272 2.260 1.00 57.91 87 SER A CA 1
ATOM 656 C C . SER A 1 87 ? 6.718 7.799 1.562 1.00 57.91 87 SER A C 1
ATOM 658 O O . SER A 1 87 ? 7.818 8.239 1.887 1.00 57.91 87 SER A O 1
ATOM 660 N N . TYR A 1 88 ? 6.586 6.954 0.538 1.00 60.38 88 TYR A N 1
ATOM 661 C CA . TYR A 1 88 ? 7.648 6.688 -0.411 1.00 60.38 88 TYR A CA 1
ATOM 662 C C . TYR A 1 88 ? 7.814 7.923 -1.298 1.00 60.38 88 TYR A C 1
ATOM 664 O O . TYR A 1 88 ? 7.210 8.060 -2.362 1.00 60.38 88 TYR A O 1
ATOM 672 N N . SER A 1 89 ? 8.554 8.899 -0.774 1.00 56.53 89 SER A N 1
ATOM 673 C CA . SER A 1 89 ? 8.646 10.215 -1.386 1.00 56.53 89 SER A CA 1
ATOM 674 C C . SER A 1 89 ? 9.101 10.107 -2.845 1.00 56.53 89 SER A C 1
ATOM 676 O O . SER A 1 89 ? 10.225 9.723 -3.162 1.00 56.53 89 SER A O 1
ATOM 678 N N . GLU A 1 90 ? 8.202 10.510 -3.742 1.00 61.94 90 GLU A N 1
ATOM 679 C CA . GLU A 1 90 ? 8.471 10.826 -5.146 1.00 61.94 90 GLU A CA 1
ATOM 680 C C . GLU A 1 90 ? 9.802 11.574 -5.288 1.00 61.94 90 GLU A C 1
ATOM 682 O O . GLU A 1 90 ? 10.608 11.239 -6.148 1.00 61.94 90 GLU A O 1
ATOM 687 N N . ALA A 1 91 ? 10.062 12.515 -4.373 1.00 60.59 91 ALA A N 1
ATOM 688 C CA . ALA A 1 91 ? 11.289 13.289 -4.289 1.00 60.59 91 ALA A CA 1
ATOM 689 C C . ALA A 1 91 ? 12.557 12.436 -4.128 1.00 60.59 91 ALA A C 1
ATOM 691 O O . ALA A 1 91 ? 13.559 12.788 -4.734 1.00 60.59 91 ALA A O 1
ATOM 692 N N . ARG A 1 92 ? 12.545 11.326 -3.375 1.00 67.75 92 ARG A N 1
ATOM 693 C CA . ARG A 1 92 ? 13.716 10.439 -3.226 1.00 67.75 92 ARG A CA 1
ATOM 694 C C . ARG A 1 92 ? 14.003 9.666 -4.506 1.00 67.75 92 ARG A C 1
ATOM 696 O O . ARG A 1 92 ? 15.140 9.666 -4.956 1.00 67.75 92 ARG A O 1
ATOM 703 N N . LEU A 1 93 ? 12.982 9.081 -5.140 1.00 68.94 93 LEU A N 1
ATOM 704 C CA . LEU A 1 93 ? 13.164 8.398 -6.426 1.00 68.94 93 LEU A CA 1
ATOM 705 C C . LEU A 1 93 ? 13.626 9.381 -7.514 1.00 68.94 93 LEU A C 1
ATOM 707 O O . LEU A 1 93 ? 14.542 9.076 -8.276 1.00 68.94 93 LEU A O 1
ATOM 711 N N . TRP A 1 94 ? 13.030 10.577 -7.554 1.00 67.50 94 TRP A N 1
ATOM 712 C CA . TRP A 1 94 ? 13.425 11.645 -8.476 1.00 67.50 94 TRP A CA 1
ATOM 713 C C . TRP A 1 94 ? 14.858 12.116 -8.212 1.00 67.50 94 TRP A C 1
ATOM 715 O O . TRP A 1 94 ? 15.643 12.250 -9.149 1.00 67.50 94 TRP A O 1
ATOM 725 N N . LYS A 1 95 ? 15.215 12.326 -6.940 1.00 67.31 95 LYS A N 1
ATOM 726 C CA . LYS A 1 95 ? 16.560 12.710 -6.507 1.00 67.31 95 LYS A CA 1
ATOM 727 C C . LYS A 1 95 ? 17.581 11.660 -6.933 1.00 67.31 95 LYS A C 1
ATOM 729 O O . LYS A 1 95 ? 18.519 12.014 -7.635 1.00 67.31 95 LYS A O 1
ATOM 734 N N . SER A 1 96 ? 17.348 10.380 -6.645 1.00 67.00 96 SER A N 1
ATOM 735 C CA . SER A 1 96 ? 18.239 9.299 -7.080 1.00 67.00 96 SER A CA 1
ATOM 736 C C . SER A 1 96 ? 18.383 9.252 -8.609 1.00 67.00 96 SER A C 1
ATOM 738 O O . SER A 1 96 ? 19.507 9.162 -9.095 1.00 67.00 96 SER A O 1
ATOM 740 N N . LEU A 1 97 ? 17.291 9.401 -9.375 1.00 67.44 97 LEU A N 1
ATOM 741 C CA . LEU A 1 97 ? 17.315 9.444 -10.853 1.00 67.44 97 LEU A CA 1
ATOM 742 C C . LEU A 1 97 ? 18.077 10.643 -11.425 1.00 67.44 97 LEU A C 1
ATOM 744 O O . LEU A 1 97 ? 18.638 10.547 -12.515 1.00 67.44 97 LEU A O 1
ATOM 748 N N . THR A 1 98 ? 18.085 11.765 -10.708 1.00 63.75 98 THR A N 1
ATOM 749 C CA . THR A 1 98 ? 18.713 13.013 -11.162 1.00 63.75 98 THR A CA 1
ATOM 750 C C . THR A 1 98 ? 20.169 13.120 -10.720 1.00 63.75 98 THR A C 1
ATOM 752 O O . THR A 1 98 ? 20.985 13.680 -11.447 1.00 63.75 98 THR A O 1
ATOM 755 N N . GLU A 1 99 ? 20.502 12.586 -9.542 1.00 63.94 99 GLU A N 1
ATOM 756 C CA . GLU A 1 99 ? 21.846 12.609 -8.951 1.00 63.94 99 GLU A CA 1
ATOM 757 C C . GLU A 1 99 ? 22.733 11.459 -9.443 1.00 63.94 99 GLU A C 1
ATOM 759 O O . GLU A 1 99 ? 23.952 11.614 -9.492 1.00 63.94 99 GLU A O 1
ATOM 764 N N . HIS A 1 100 ? 22.136 10.347 -9.891 1.00 59.69 100 HIS A N 1
ATOM 765 C CA . HIS A 1 100 ? 22.840 9.230 -10.528 1.00 59.69 100 HIS A CA 1
ATOM 766 C C . HIS A 1 100 ? 22.436 9.071 -12.000 1.00 59.69 100 HIS A C 1
ATOM 768 O O . HIS A 1 100 ? 21.941 8.010 -12.393 1.00 59.69 100 HIS A O 1
ATOM 774 N N . PRO A 1 101 ? 22.646 10.085 -12.862 1.00 54.31 101 PRO A N 1
ATOM 775 C CA . PRO A 1 101 ? 22.440 9.898 -14.281 1.00 54.31 101 PRO A CA 1
ATOM 776 C C . PRO A 1 101 ? 23.506 8.910 -14.758 1.00 54.31 101 PRO A C 1
ATOM 778 O O . PRO A 1 101 ? 24.681 9.255 -14.913 1.00 54.31 101 PRO A O 1
ATOM 781 N N . ALA A 1 102 ? 23.119 7.660 -15.020 1.00 56.06 102 ALA A N 1
ATOM 782 C CA . ALA A 1 102 ? 23.933 6.823 -15.888 1.00 56.06 102 ALA A CA 1
ATOM 783 C C . ALA A 1 102 ? 24.166 7.637 -17.170 1.00 56.06 102 ALA A C 1
ATOM 785 O O . ALA A 1 102 ? 23.222 8.262 -17.663 1.00 56.06 102 ALA A O 1
ATOM 786 N N . LYS A 1 103 ? 25.404 7.674 -17.682 1.00 49.03 103 LYS A N 1
ATOM 787 C CA . LYS A 1 103 ? 25.872 8.600 -18.741 1.00 49.03 103 LYS A CA 1
ATOM 788 C C . LYS A 1 103 ? 25.023 8.629 -20.033 1.00 49.03 103 LYS A C 1
ATOM 790 O O . LYS A 1 103 ? 25.243 9.500 -20.865 1.00 49.03 103 LYS A O 1
ATOM 795 N N . GLU A 1 104 ? 24.046 7.732 -20.184 1.00 52.25 104 GLU A N 1
ATOM 796 C CA . GLU A 1 104 ? 23.109 7.634 -21.315 1.00 52.25 104 GLU A CA 1
ATOM 797 C C . GLU A 1 104 ? 21.632 7.418 -20.904 1.00 52.25 104 GLU A C 1
ATOM 799 O O . GLU A 1 104 ? 20.778 7.066 -21.726 1.00 52.25 104 GLU A O 1
ATOM 804 N N . SER A 1 105 ? 21.297 7.590 -19.624 1.00 56.97 105 SER A N 1
ATOM 805 C CA . SER A 1 105 ? 19.925 7.432 -19.138 1.00 56.97 105 SER A CA 1
ATOM 806 C C . SER A 1 105 ? 19.095 8.682 -19.452 1.00 56.97 105 SER A C 1
ATOM 808 O O . SER A 1 105 ? 19.431 9.800 -19.076 1.00 56.97 105 SER A O 1
ATOM 810 N N . HIS A 1 106 ? 17.981 8.496 -20.160 1.00 65.38 106 HIS A N 1
ATOM 811 C CA . HIS A 1 106 ? 16.930 9.524 -20.268 1.00 65.38 106 HIS A CA 1
ATOM 812 C C . HIS A 1 106 ? 15.627 8.866 -19.828 1.00 65.38 106 HIS A C 1
ATOM 814 O O . HIS A 1 106 ? 14.735 8.605 -20.632 1.00 65.38 106 HIS A O 1
ATOM 820 N N . HIS A 1 107 ? 15.567 8.459 -18.567 1.00 70.00 107 HIS A N 1
ATOM 821 C CA . HIS A 1 107 ? 14.325 7.963 -17.994 1.00 70.00 107 HIS A CA 1
ATOM 822 C C . HIS A 1 107 ? 13.402 9.163 -17.765 1.00 70.00 107 HIS A C 1
ATOM 824 O O . HIS A 1 107 ? 13.810 10.135 -17.132 1.00 70.00 107 HIS A O 1
ATOM 830 N N . ARG A 1 108 ? 12.167 9.127 -18.278 1.00 73.06 108 ARG A N 1
ATOM 831 C CA . ARG A 1 108 ? 11.151 10.116 -17.911 1.00 73.06 108 ARG A CA 1
ATOM 832 C C . ARG A 1 108 ? 10.266 9.511 -16.838 1.00 73.06 108 ARG A C 1
ATOM 834 O O . ARG A 1 108 ? 9.479 8.615 -17.122 1.00 73.06 108 ARG A O 1
ATOM 841 N N . LEU A 1 109 ? 10.383 10.032 -15.625 1.00 75.56 109 LEU A N 1
ATOM 842 C CA . LEU A 1 109 ? 9.487 9.716 -14.522 1.00 75.56 109 LEU A CA 1
ATOM 843 C C . LEU A 1 109 ? 8.274 10.655 -14.563 1.00 75.56 109 LEU A C 1
ATOM 845 O O . LEU A 1 109 ? 8.413 11.876 -14.574 1.00 75.56 109 LEU A O 1
ATOM 849 N N . THR A 1 110 ? 7.082 10.074 -14.606 1.00 77.00 110 THR A N 1
ATOM 850 C CA . THR A 1 110 ? 5.788 10.751 -14.526 1.00 77.00 110 THR A CA 1
ATOM 851 C C . THR A 1 110 ? 5.067 10.230 -13.299 1.00 77.00 110 THR A C 1
ATOM 853 O O . THR A 1 110 ? 4.793 9.041 -13.210 1.00 77.00 110 THR A O 1
ATOM 856 N N . THR A 1 111 ? 4.728 11.093 -12.354 1.00 75.56 111 THR A N 1
ATOM 857 C CA . THR A 1 111 ? 4.028 10.660 -11.142 1.00 75.56 111 THR A CA 1
ATOM 858 C C . THR A 1 111 ? 2.535 10.906 -11.267 1.00 75.56 111 THR A C 1
ATOM 860 O O . THR A 1 111 ? 2.088 11.953 -11.734 1.00 75.56 111 THR A O 1
ATOM 863 N N . MET A 1 112 ? 1.754 9.943 -10.802 1.00 78.88 112 MET A N 1
ATOM 864 C CA . MET A 1 112 ? 0.311 10.009 -10.651 1.00 78.88 112 MET A CA 1
ATOM 865 C C . MET A 1 112 ?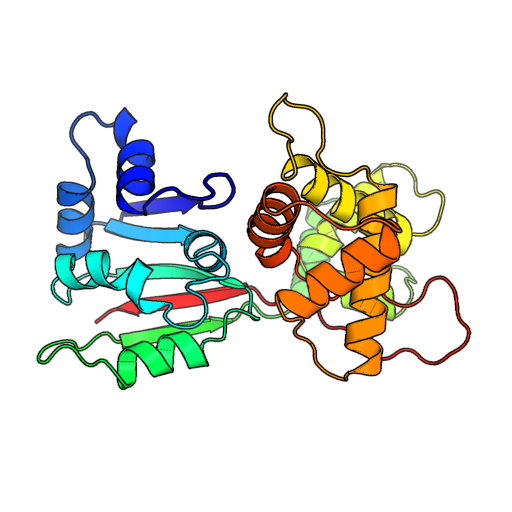 -0.017 9.805 -9.173 1.00 78.88 112 MET A C 1
ATOM 867 O O . MET A 1 112 ? 0.498 8.895 -8.535 1.00 78.88 112 MET A O 1
ATOM 871 N N . LYS A 1 113 ? -0.876 10.649 -8.607 1.00 78.31 113 LYS A N 1
ATOM 872 C CA . LYS A 1 113 ? -1.296 10.541 -7.202 1.00 78.31 113 LYS A CA 1
ATOM 873 C C . LYS A 1 113 ? -2.768 10.198 -7.152 1.00 78.31 113 LYS A C 1
ATOM 875 O O . LYS A 1 113 ? -3.575 10.956 -7.700 1.00 78.31 113 LYS A O 1
ATOM 880 N N . LEU A 1 114 ? -3.121 9.099 -6.486 1.00 79.50 114 LEU A N 1
ATOM 881 C CA . LEU A 1 114 ? -4.525 8.795 -6.239 1.00 79.50 114 LEU A CA 1
ATOM 882 C C . LEU A 1 114 ? -5.112 9.884 -5.343 1.00 79.50 114 LEU A C 1
ATOM 884 O O . LEU A 1 114 ? -4.616 10.162 -4.257 1.00 79.50 114 LEU A O 1
ATOM 888 N N . GLN A 1 115 ? -6.147 10.551 -5.834 1.00 82.75 115 GLN A N 1
ATOM 889 C CA . GLN A 1 115 ? -6.835 11.572 -5.058 1.00 82.75 115 GLN A CA 1
ATOM 890 C C . GLN A 1 115 ? -7.919 10.919 -4.196 1.00 82.75 115 GLN A C 1
ATOM 892 O O . GLN A 1 115 ? -8.484 9.902 -4.616 1.00 82.75 115 GLN A O 1
ATOM 897 N N . PRO A 1 116 ? -8.255 11.515 -3.037 1.00 81.56 116 PRO A N 1
ATOM 898 C CA . PRO A 1 116 ? -9.461 11.149 -2.312 1.00 81.56 116 PRO A CA 1
ATOM 899 C C . PRO A 1 116 ? -10.667 11.161 -3.250 1.00 81.56 116 PRO A C 1
ATOM 901 O O . PRO A 1 116 ? -10.784 12.019 -4.135 1.00 81.56 116 PRO A O 1
ATOM 904 N N . TRP A 1 117 ? -11.561 10.199 -3.068 1.00 84.00 117 TRP A N 1
ATOM 905 C CA . TRP A 1 117 ? -12.737 10.085 -3.908 1.00 84.00 117 TRP A CA 1
ATOM 906 C C . TRP A 1 117 ? -13.665 11.272 -3.724 1.00 84.00 117 TRP A C 1
ATOM 908 O O . TRP A 1 117 ? -13.925 11.757 -2.620 1.00 84.00 117 TRP A O 1
ATOM 918 N N . ARG A 1 118 ? -14.204 11.730 -4.850 1.00 85.69 118 ARG A N 1
ATOM 919 C CA . ARG A 1 118 ? -15.228 12.768 -4.863 1.00 85.69 118 ARG A CA 1
ATOM 920 C C . ARG A 1 118 ? -16.539 12.185 -4.351 1.00 85.69 118 ARG A C 1
ATOM 922 O O . ARG A 1 118 ? -16.824 11.007 -4.546 1.00 85.69 118 ARG A O 1
ATOM 929 N N . ARG A 1 119 ? -17.402 13.051 -3.815 1.00 80.75 119 ARG A N 1
ATOM 930 C CA . ARG A 1 119 ? -18.749 12.673 -3.355 1.00 80.75 119 ARG A CA 1
ATOM 931 C C . ARG A 1 119 ? -19.528 11.853 -4.390 1.00 80.75 119 ARG A C 1
ATOM 933 O O . ARG A 1 119 ? -20.164 10.884 -4.014 1.00 80.75 119 ARG A O 1
ATOM 940 N N . ALA A 1 120 ? -19.455 12.207 -5.674 1.00 85.56 120 ALA A N 1
ATOM 941 C CA . ALA A 1 120 ? -20.140 11.462 -6.734 1.00 85.56 120 ALA A CA 1
ATOM 942 C C . ALA A 1 120 ? -19.658 10.002 -6.847 1.00 85.56 120 ALA A C 1
ATOM 944 O O . ALA A 1 120 ? -20.481 9.104 -6.944 1.00 85.56 120 ALA A O 1
ATOM 945 N N . GLN A 1 121 ? -18.345 9.769 -6.751 1.00 87.12 121 GLN A N 1
ATOM 946 C CA . GLN A 1 121 ? -17.750 8.426 -6.801 1.00 87.12 121 GLN A CA 1
ATOM 947 C C . GLN A 1 121 ? -18.105 7.609 -5.554 1.00 87.12 121 GLN A C 1
ATOM 949 O O . GLN A 1 121 ? -18.311 6.404 -5.635 1.00 87.12 121 GLN A O 1
ATOM 954 N N . LEU A 1 122 ? -18.207 8.270 -4.397 1.00 81.44 122 LEU A N 1
ATOM 955 C CA . LEU A 1 122 ? -18.654 7.625 -3.163 1.00 81.44 122 LEU A CA 1
ATOM 956 C C . LEU A 1 122 ? -20.109 7.188 -3.229 1.00 81.44 122 LEU A C 1
ATOM 958 O O . LEU A 1 122 ? -20.418 6.086 -2.798 1.00 81.44 122 LEU A O 1
ATOM 962 N N . LEU A 1 123 ? -20.987 8.039 -3.761 1.00 82.00 123 LEU A N 1
ATOM 963 C CA . LEU A 1 123 ? -22.396 7.696 -3.943 1.00 82.00 123 LEU A CA 1
ATOM 964 C C . LEU A 1 123 ? -22.551 6.536 -4.930 1.00 82.00 123 LEU A C 1
ATOM 966 O O . LEU A 1 123 ? -23.323 5.625 -4.666 1.00 82.00 123 LEU A O 1
ATOM 970 N N . GLU A 1 124 ? -21.776 6.540 -6.016 1.00 87.00 124 GLU A N 1
ATOM 971 C CA . GLU A 1 124 ? -21.746 5.441 -6.982 1.00 87.00 124 GLU A CA 1
ATOM 972 C C . GLU A 1 124 ? -21.295 4.123 -6.337 1.00 87.00 124 GLU A C 1
ATOM 974 O O . GLU A 1 124 ? -21.961 3.105 -6.512 1.00 87.00 124 GLU A O 1
ATOM 979 N N . LEU A 1 125 ? -20.211 4.122 -5.551 1.00 83.25 125 LEU A N 1
ATOM 980 C CA . LEU A 1 125 ? -19.780 2.909 -4.850 1.00 83.25 125 LEU A CA 1
ATOM 981 C C . LEU A 1 125 ? -20.798 2.470 -3.792 1.00 83.25 125 LEU A C 1
ATOM 983 O O . LEU A 1 125 ? -21.076 1.281 -3.680 1.00 83.25 125 LEU A O 1
ATOM 987 N N . ALA A 1 126 ? -21.335 3.402 -3.008 1.00 79.94 126 ALA A N 1
ATOM 988 C CA . ALA A 1 126 ? -22.308 3.091 -1.968 1.00 79.94 126 ALA A CA 1
ATOM 989 C C . ALA A 1 126 ? -23.558 2.416 -2.549 1.00 79.94 126 ALA A C 1
ATOM 991 O O . ALA A 1 126 ? -24.015 1.416 -2.000 1.00 79.94 126 ALA A O 1
ATOM 992 N N . ASP A 1 127 ? -24.035 2.902 -3.698 1.00 85.00 127 ASP A N 1
ATOM 993 C CA . ASP A 1 127 ? -25.123 2.286 -4.459 1.00 85.00 127 ASP A CA 1
ATOM 994 C C . ASP A 1 127 ? -24.763 0.857 -4.903 1.00 85.00 127 ASP A C 1
ATOM 996 O O . ASP A 1 127 ? -25.491 -0.091 -4.606 1.00 85.00 127 ASP A O 1
ATOM 1000 N N . HIS A 1 128 ? -23.573 0.663 -5.488 1.00 87.12 128 HIS A N 1
ATOM 1001 C CA . HIS A 1 128 ? -23.084 -0.667 -5.886 1.00 87.12 128 HIS A CA 1
ATOM 1002 C C . HIS A 1 128 ? -22.968 -1.647 -4.714 1.00 87.12 128 HIS A C 1
ATOM 1004 O O . HIS A 1 128 ? -23.190 -2.846 -4.880 1.00 87.12 128 HIS A O 1
ATOM 1010 N N . LEU A 1 129 ? -22.604 -1.155 -3.531 1.00 82.69 129 LEU A N 1
ATOM 1011 C CA . LEU A 1 129 ? -22.477 -1.963 -2.321 1.00 82.69 129 LEU A CA 1
ATOM 1012 C C . LEU A 1 129 ? -23.795 -2.081 -1.540 1.00 82.69 129 LEU A C 1
ATOM 1014 O O . LEU A 1 129 ? -23.824 -2.757 -0.509 1.00 82.69 129 LEU A O 1
ATOM 1018 N N . SER A 1 130 ? -24.873 -1.454 -2.027 1.00 84.00 130 SER A N 1
ATOM 1019 C CA . SER A 1 130 ? -26.191 -1.409 -1.381 1.00 84.00 130 SER A CA 1
ATOM 1020 C C . SER A 1 130 ? -26.144 -0.855 0.050 1.00 84.00 130 SER A C 1
ATOM 1022 O O . SER A 1 130 ? -26.795 -1.378 0.955 1.00 84.00 130 SER A O 1
ATOM 1024 N N . ILE A 1 131 ? -25.355 0.200 0.265 1.00 78.31 131 ILE A N 1
ATOM 1025 C CA . ILE A 1 131 ? -25.226 0.887 1.555 1.00 78.31 131 ILE A CA 1
ATOM 1026 C C . ILE A 1 131 ? -25.826 2.277 1.423 1.00 78.31 131 ILE A C 1
ATOM 1028 O O . ILE A 1 131 ? -25.508 3.019 0.492 1.00 78.31 131 ILE A O 1
ATOM 1032 N N . ASP A 1 132 ? -26.613 2.683 2.413 1.00 72.88 132 ASP A N 1
ATOM 1033 C CA . ASP A 1 132 ? -27.006 4.078 2.527 1.00 72.88 132 ASP A CA 1
ATOM 1034 C C . ASP A 1 132 ? -25.833 4.919 3.061 1.00 72.88 132 ASP A C 1
ATOM 1036 O O . ASP A 1 132 ? -25.601 5.022 4.265 1.00 72.88 132 ASP A O 1
ATOM 1040 N N . ALA A 1 133 ? -25.051 5.502 2.149 1.00 64.75 133 ALA A N 1
ATOM 1041 C CA . ALA A 1 133 ? -23.999 6.464 2.485 1.00 64.75 133 ALA A CA 1
ATOM 1042 C C . ALA A 1 133 ? -24.522 7.913 2.587 1.00 64.75 133 ALA A C 1
ATOM 1044 O O . ALA A 1 133 ? -23.725 8.857 2.642 1.00 64.75 133 ALA A O 1
ATOM 1045 N N . THR A 1 134 ? -25.846 8.124 2.557 1.00 61.62 134 THR A N 1
ATOM 1046 C CA . THR A 1 134 ? -26.450 9.465 2.512 1.00 61.62 134 THR A CA 1
ATOM 1047 C C . THR A 1 134 ? -26.818 10.037 3.881 1.00 61.62 134 THR A C 1
ATOM 1049 O O . THR A 1 134 ? -27.012 11.250 3.992 1.00 61.62 134 THR A O 1
ATO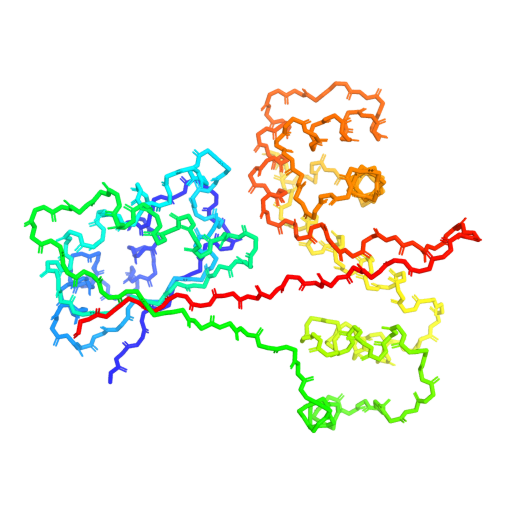M 1052 N N . THR A 1 135 ? -26.821 9.225 4.938 1.00 57.97 135 THR A N 1
ATOM 1053 C CA . THR A 1 135 ? -27.337 9.608 6.261 1.00 57.97 135 THR A CA 1
ATOM 1054 C C . THR A 1 135 ? -26.264 10.008 7.272 1.00 57.97 135 THR A C 1
ATOM 1056 O O . THR A 1 135 ? -25.328 9.258 7.499 1.00 57.97 135 THR A O 1
ATOM 1059 N N . GLU A 1 136 ? -26.450 11.188 7.883 1.00 61.69 136 GLU A N 1
ATOM 1060 C CA . GLU A 1 136 ? -26.161 11.597 9.281 1.00 61.69 136 GLU A CA 1
ATOM 1061 C C . GLU A 1 136 ? -24.826 11.251 9.973 1.00 61.69 136 GLU A C 1
ATOM 1063 O O . GLU A 1 136 ? -24.642 11.609 11.133 1.00 61.69 136 GLU A O 1
ATOM 1068 N N . GLU A 1 137 ? -23.852 10.646 9.298 1.00 73.00 137 GLU A N 1
ATOM 1069 C CA . GLU A 1 137 ? -22.583 10.285 9.931 1.00 73.00 137 GLU A CA 1
ATOM 1070 C C . GLU A 1 137 ? -21.807 11.526 10.395 1.00 73.00 137 GLU A C 1
ATOM 1072 O O . GLU A 1 137 ? -21.909 12.612 9.804 1.00 73.00 137 GLU A O 1
ATOM 1077 N N . ALA A 1 138 ? -20.989 11.367 11.434 1.00 75.56 138 ALA A N 1
ATOM 1078 C CA . ALA A 1 138 ? -20.097 12.419 11.913 1.00 75.56 138 ALA A CA 1
ATOM 1079 C C . ALA A 1 138 ? -19.182 12.945 10.776 1.00 75.56 138 ALA A C 1
ATOM 1081 O O . ALA A 1 138 ? -18.809 12.181 9.875 1.00 75.56 138 ALA A O 1
ATOM 1082 N N . PRO A 1 139 ? -18.818 14.245 10.762 1.00 77.00 139 PRO A N 1
ATOM 1083 C CA . PRO A 1 139 ? -17.939 14.822 9.739 1.00 77.00 139 PRO A CA 1
ATOM 1084 C C . PRO A 1 139 ? -16.632 14.042 9.524 1.00 77.00 139 PRO A C 1
ATOM 1086 O O . PRO A 1 139 ? -16.178 13.905 8.387 1.00 77.00 139 PRO A O 1
ATOM 1089 N N . GLU A 1 140 ? -16.065 13.499 10.598 1.00 76.31 140 GLU A N 1
ATOM 1090 C CA . GLU A 1 140 ? -14.842 12.698 10.615 1.00 76.31 140 GLU A CA 1
ATOM 1091 C C . GLU A 1 140 ? -15.026 11.393 9.831 1.00 76.31 140 GLU A C 1
ATOM 1093 O O . GLU A 1 140 ? -14.226 11.074 8.951 1.00 76.31 140 GLU A O 1
ATOM 1098 N N . VAL A 1 141 ? -16.135 10.684 10.065 1.00 79.00 141 VAL A N 1
ATOM 1099 C CA . VAL A 1 141 ? -16.486 9.455 9.338 1.00 79.00 141 VAL A CA 1
ATOM 1100 C C . VAL A 1 141 ? -16.651 9.754 7.852 1.00 79.00 141 VAL A C 1
ATOM 1102 O O . VAL A 1 141 ? -16.062 9.073 7.016 1.00 79.00 141 VAL A O 1
ATOM 1105 N N . ARG A 1 142 ? -17.360 10.834 7.495 1.00 78.75 142 ARG A N 1
ATOM 1106 C CA . ARG A 1 142 ? -17.532 11.234 6.086 1.00 78.75 142 ARG A CA 1
ATOM 1107 C C . ARG A 1 142 ? -16.204 11.513 5.389 1.00 78.75 142 ARG A C 1
ATOM 1109 O O . ARG A 1 142 ? -16.064 11.204 4.207 1.00 78.75 142 ARG A O 1
ATOM 1116 N N . GLN A 1 143 ? -15.246 12.109 6.098 1.00 78.75 143 GLN A N 1
ATOM 1117 C CA . GLN A 1 143 ? -13.915 12.349 5.554 1.00 78.75 143 GLN A CA 1
ATOM 1118 C C . GLN A 1 143 ? -13.175 11.030 5.304 1.00 78.75 143 GLN A C 1
ATOM 1120 O O . GLN A 1 143 ? -12.585 10.872 4.234 1.00 78.75 143 GLN A O 1
ATOM 1125 N N . LEU A 1 144 ? -13.250 10.071 6.231 1.00 79.56 144 LEU A N 1
ATOM 1126 C CA . LEU A 1 144 ? -12.641 8.749 6.061 1.00 79.56 144 LEU A CA 1
ATOM 1127 C C . LEU A 1 144 ? -13.214 8.017 4.847 1.00 79.56 144 LEU A C 1
ATOM 1129 O O . LEU A 1 144 ? -12.449 7.483 4.047 1.00 79.56 144 LEU A O 1
ATOM 1133 N N . LEU A 1 145 ? -14.533 8.072 4.637 1.00 82.00 145 LEU A N 1
ATOM 1134 C CA . LEU A 1 145 ? -15.183 7.387 3.515 1.00 82.00 145 LEU A CA 1
ATOM 1135 C C . LEU A 1 145 ? -14.615 7.783 2.147 1.00 82.00 145 LEU A C 1
ATOM 1137 O O . LEU A 1 145 ? -14.661 6.966 1.239 1.00 82.00 145 LEU A O 1
ATOM 1141 N N . THR A 1 146 ? -13.996 8.963 1.998 1.00 81.69 146 THR A N 1
ATOM 1142 C CA . THR A 1 146 ? -13.296 9.366 0.757 1.00 81.69 146 THR A CA 1
ATOM 1143 C C . THR A 1 146 ? -12.115 8.467 0.372 1.00 81.69 146 THR A C 1
ATOM 1145 O O . THR A 1 146 ? -11.604 8.573 -0.744 1.00 81.69 146 THR A O 1
ATOM 1148 N N . THR A 1 147 ? -11.685 7.569 1.259 1.00 81.00 147 THR A N 1
ATOM 1149 C CA . THR A 1 147 ? -10.653 6.569 0.982 1.00 81.00 147 THR A CA 1
ATOM 1150 C C . THR A 1 147 ? -11.305 5.207 0.718 1.00 81.00 147 THR A C 1
ATOM 1152 O O . THR A 1 147 ? -12.081 4.742 1.558 1.00 81.00 147 THR A O 1
ATOM 1155 N N . PRO A 1 148 ? -10.956 4.507 -0.382 1.00 79.00 148 PRO A N 1
ATOM 1156 C CA . PRO A 1 148 ? -11.580 3.231 -0.753 1.00 79.00 148 PRO A CA 1
ATOM 1157 C C . PRO A 1 148 ? -11.584 2.187 0.367 1.00 79.00 148 PRO A C 1
ATOM 1159 O O . PRO A 1 148 ? -12.598 1.538 0.603 1.00 79.00 148 PRO A O 1
ATOM 1162 N N . PHE A 1 149 ? -10.467 2.064 1.093 1.00 81.25 149 PHE A N 1
ATOM 1163 C CA . PHE A 1 149 ? -10.338 1.133 2.215 1.00 81.25 149 PHE A CA 1
ATOM 1164 C C . PHE A 1 149 ? -11.414 1.363 3.286 1.00 81.25 149 PHE A C 1
ATOM 1166 O O . PHE A 1 149 ? -12.105 0.425 3.675 1.00 81.25 149 PHE A O 1
ATOM 1173 N N . PHE A 1 150 ? -11.601 2.611 3.723 1.00 83.06 150 PHE A N 1
ATOM 1174 C CA . PHE A 1 150 ? -12.585 2.945 4.752 1.00 83.06 150 PHE A CA 1
ATOM 1175 C C . PHE A 1 150 ? -14.021 2.808 4.256 1.00 83.06 150 PHE A C 1
ATOM 1177 O O . PHE A 1 150 ? -14.886 2.403 5.025 1.00 83.06 150 PHE A O 1
ATOM 1184 N N . CYS A 1 151 ? -14.284 3.098 2.979 1.00 82.25 151 CYS A N 1
ATOM 1185 C CA . CYS A 1 151 ? -15.611 2.894 2.405 1.00 82.25 151 CYS A CA 1
ATOM 1186 C C . CYS A 1 151 ? -16.000 1.406 2.384 1.00 82.25 151 CYS A C 1
ATOM 1188 O O . CYS A 1 151 ? -17.106 1.053 2.787 1.00 82.25 151 CYS A O 1
ATOM 1190 N N . LEU A 1 152 ? -15.070 0.523 2.006 1.00 84.25 152 LEU A N 1
ATOM 1191 C CA . LEU A 1 152 ? -15.284 -0.927 2.046 1.00 84.25 152 LEU A CA 1
ATOM 1192 C C . LEU A 1 152 ? -15.422 -1.458 3.481 1.00 84.25 152 LEU A C 1
ATOM 1194 O O . LEU A 1 152 ? -16.268 -2.310 3.739 1.00 84.25 152 LEU A O 1
ATOM 1198 N N . ALA A 1 153 ? -14.644 -0.937 4.433 1.00 84.44 153 ALA A N 1
ATOM 1199 C CA . ALA A 1 153 ? -14.806 -1.291 5.844 1.00 84.44 153 ALA A CA 1
ATOM 1200 C C . ALA A 1 153 ? -16.179 -0.848 6.383 1.00 84.44 153 ALA A C 1
ATOM 1202 O O . ALA A 1 153 ? -16.847 -1.603 7.084 1.00 84.44 153 ALA A O 1
ATOM 1203 N N . TYR A 1 154 ? -16.639 0.347 6.006 1.00 85.06 154 TYR A N 1
ATOM 1204 C CA . TYR A 1 154 ? -17.962 0.858 6.367 1.00 85.06 154 TYR A CA 1
ATOM 1205 C C . TYR A 1 154 ? -19.094 0.018 5.772 1.00 85.06 154 TYR A C 1
ATOM 1207 O O . TYR A 1 154 ? -20.078 -0.260 6.455 1.00 85.06 154 TYR A O 1
ATOM 1215 N N . ALA A 1 155 ? -18.927 -0.450 4.533 1.00 85.38 155 ALA A N 1
ATOM 1216 C CA . ALA A 1 155 ? -19.830 -1.404 3.901 1.00 85.38 155 ALA A CA 1
ATOM 1217 C C . ALA A 1 155 ? -20.002 -2.675 4.728 1.00 85.38 155 ALA A C 1
ATOM 1219 O O . ALA A 1 155 ? -21.122 -3.045 5.082 1.00 85.38 155 ALA A O 1
ATOM 1220 N N . ALA A 1 156 ? -18.877 -3.309 5.063 1.00 86.19 156 ALA A N 1
ATOM 1221 C CA . ALA A 1 156 ? -18.856 -4.529 5.852 1.00 86.19 156 ALA A CA 1
ATOM 1222 C C . ALA A 1 156 ? -19.507 -4.302 7.222 1.00 86.19 156 ALA A C 1
ATOM 1224 O O . ALA A 1 156 ? -20.381 -5.066 7.627 1.00 86.19 156 ALA A O 1
ATOM 1225 N N . TRP A 1 157 ? -19.162 -3.197 7.889 1.00 87.06 157 TRP A N 1
ATOM 1226 C CA . TRP A 1 157 ? -19.741 -2.825 9.177 1.00 87.06 157 TRP A CA 1
ATOM 1227 C C . TRP A 1 157 ? -21.270 -2.693 9.120 1.00 87.06 157 TRP A C 1
ATOM 1229 O O . TRP A 1 157 ? -21.977 -3.297 9.930 1.00 87.06 157 TRP A O 1
ATOM 1239 N N . LYS A 1 158 ? -21.806 -1.972 8.124 1.00 85.00 158 LYS A N 1
ATOM 1240 C CA . LYS A 1 158 ? -23.261 -1.822 7.943 1.00 85.00 158 LYS A CA 1
ATOM 1241 C C . LYS A 1 158 ? -23.951 -3.154 7.646 1.00 85.00 158 LYS A C 1
ATOM 1243 O O . LYS A 1 158 ? -25.048 -3.384 8.150 1.00 85.00 158 LYS A O 1
ATOM 1248 N N . GLN A 1 159 ? -23.313 -4.042 6.885 1.00 83.69 159 GLN A N 1
ATOM 1249 C CA . GLN A 1 159 ? -23.860 -5.364 6.557 1.00 83.69 159 GLN A CA 1
ATOM 1250 C C . GLN A 1 159 ? -23.892 -6.319 7.759 1.00 83.69 159 GLN A C 1
ATOM 1252 O O . GLN A 1 159 ? -24.784 -7.159 7.839 1.00 83.69 159 GLN A O 1
ATOM 1257 N N . THR A 1 160 ? -22.970 -6.179 8.718 1.00 82.00 160 THR A N 1
ATOM 1258 C CA . THR A 1 160 ? -22.937 -7.025 9.928 1.00 82.00 160 THR A CA 1
ATOM 1259 C C . THR A 1 160 ? -24.013 -6.698 10.971 1.00 82.00 160 THR A C 1
ATOM 1261 O O . THR A 1 160 ? -24.148 -7.434 11.944 1.00 82.00 160 THR A O 1
ATOM 1264 N N . GLY A 1 161 ? -24.805 -5.639 10.770 1.00 75.25 161 GLY A N 1
ATOM 1265 C CA . GLY A 1 161 ? -25.766 -5.160 11.765 1.00 75.25 161 GLY A CA 1
ATOM 1266 C C . GLY A 1 161 ? -25.049 -4.331 12.835 1.00 75.25 161 GLY A C 1
ATOM 1267 O O . GLY A 1 161 ? -24.680 -4.871 13.874 1.00 75.25 161 GLY A O 1
ATOM 1268 N N . PRO A 1 162 ? -24.809 -3.032 12.585 1.00 69.31 162 PRO A N 1
ATOM 1269 C CA . PRO A 1 162 ? -23.856 -2.237 13.349 1.00 69.31 162 PRO A CA 1
ATOM 1270 C C . PRO A 1 162 ? -24.231 -2.163 14.834 1.00 69.31 162 PRO A C 1
ATOM 1272 O O . PRO A 1 162 ? -25.198 -1.507 15.219 1.00 69.31 162 PRO A O 1
ATOM 1275 N N . SER A 1 163 ? -23.418 -2.799 15.675 1.00 65.56 163 SER A N 1
ATOM 1276 C CA . SER A 1 163 ? -23.388 -2.584 17.120 1.00 65.56 163 SER A CA 1
ATOM 1277 C C . SER A 1 163 ? -22.007 -2.053 17.504 1.00 65.56 163 SER A C 1
ATOM 1279 O O . SER A 1 163 ? -21.011 -2.734 17.267 1.00 65.56 163 SER A O 1
ATOM 1281 N N . GLY A 1 164 ? -21.937 -0.854 18.086 1.00 72.31 164 GLY A N 1
ATOM 1282 C CA . GLY A 1 164 ? -20.681 -0.243 18.543 1.00 72.31 164 GLY A CA 1
ATOM 1283 C C . GLY A 1 164 ? -20.145 0.875 17.643 1.00 72.31 164 GLY A C 1
ATOM 1284 O O . GLY A 1 164 ? -20.857 1.406 16.795 1.00 72.31 164 GLY A O 1
ATOM 1285 N N . ASP A 1 165 ? -18.891 1.260 17.881 1.00 83.44 165 ASP A N 1
ATOM 1286 C CA . ASP A 1 165 ? -18.209 2.372 17.211 1.00 83.44 165 ASP A CA 1
ATOM 1287 C C . ASP A 1 165 ? -17.557 1.921 15.890 1.00 83.44 165 ASP A C 1
ATOM 1289 O O . ASP A 1 165 ? -16.735 1.001 15.867 1.00 83.44 165 ASP A O 1
ATOM 1293 N N . PHE A 1 166 ? -17.899 2.596 14.787 1.00 82.38 166 PHE A N 1
ATOM 1294 C CA . PHE A 1 166 ? -17.306 2.367 13.467 1.00 82.38 166 PHE A CA 1
ATOM 1295 C C . PHE A 1 166 ? -15.783 2.530 13.473 1.00 82.38 166 PHE A C 1
ATOM 1297 O O . PHE A 1 166 ? -15.084 1.738 12.841 1.00 82.38 166 PHE A O 1
ATOM 1304 N N . LEU A 1 167 ? -15.250 3.526 14.187 1.00 81.25 167 LEU A N 1
ATOM 1305 C CA . LEU A 1 167 ? -13.805 3.751 14.234 1.00 81.25 167 LEU A CA 1
ATOM 1306 C C . LEU A 1 167 ? -13.094 2.561 14.872 1.00 81.25 167 LEU A C 1
ATOM 1308 O O . LEU A 1 167 ? -12.067 2.114 14.360 1.00 81.25 167 LEU A O 1
ATOM 1312 N N . ARG A 1 168 ? -13.681 1.989 15.930 1.00 81.88 168 ARG A N 1
ATOM 1313 C CA . ARG A 1 168 ? -13.153 0.775 16.551 1.00 81.88 168 ARG A CA 1
ATOM 1314 C C . ARG A 1 168 ? -13.203 -0.413 15.593 1.00 81.88 168 ARG A C 1
ATOM 1316 O O . ARG A 1 168 ? -12.196 -1.092 15.434 1.00 81.88 168 ARG A O 1
ATOM 1323 N N . PHE A 1 169 ? -14.319 -0.602 14.889 1.00 84.19 169 PHE A N 1
ATOM 1324 C CA . PHE A 1 169 ? -14.442 -1.655 13.875 1.00 84.19 169 PHE A CA 1
ATOM 1325 C C . PHE A 1 169 ? -13.375 -1.538 12.775 1.00 84.19 169 PHE A C 1
ATOM 1327 O O . PHE A 1 169 ? -12.773 -2.533 12.367 1.00 84.19 169 PHE A O 1
ATOM 1334 N N . VAL A 1 170 ? -13.121 -0.321 12.289 1.00 83.38 170 VAL A N 1
ATOM 1335 C CA . VAL A 1 170 ? -12.093 -0.050 11.275 1.00 83.38 170 VAL A CA 1
ATOM 1336 C C . VAL A 1 170 ? -10.699 -0.361 11.801 1.00 83.38 170 VAL A C 1
ATOM 1338 O O . VAL A 1 170 ? -9.909 -0.967 11.077 1.00 83.38 170 VAL A O 1
ATOM 1341 N N . ILE A 1 171 ? -10.402 0.041 13.039 1.00 81.44 171 ILE A N 1
ATOM 1342 C CA . ILE A 1 171 ? -9.135 -0.267 13.707 1.00 81.44 171 ILE A CA 1
ATOM 1343 C C . ILE A 1 171 ? -8.953 -1.780 13.797 1.00 81.44 171 ILE A C 1
ATOM 1345 O O . ILE A 1 171 ? -7.938 -2.287 13.334 1.00 81.44 171 ILE A O 1
ATOM 1349 N N . ASP A 1 172 ? -9.948 -2.508 14.301 1.00 83.19 172 ASP A N 1
ATOM 1350 C CA . ASP A 1 172 ? -9.864 -3.961 14.459 1.00 83.19 172 ASP A CA 1
ATOM 1351 C C . ASP A 1 172 ? -9.704 -4.665 13.099 1.00 83.19 172 ASP A C 1
ATOM 1353 O O . ASP A 1 172 ? -8.862 -5.548 12.943 1.00 83.19 172 ASP A O 1
ATOM 1357 N N . THR A 1 173 ? -10.424 -4.204 12.069 1.00 82.12 173 THR A N 1
ATOM 1358 C CA . THR A 1 173 ? -10.281 -4.702 10.688 1.00 82.12 173 THR A CA 1
ATOM 1359 C C . THR A 1 173 ? -8.876 -4.456 10.136 1.00 82.12 173 THR A C 1
ATOM 1361 O O . THR A 1 173 ? -8.303 -5.309 9.454 1.00 82.12 173 THR A O 1
ATOM 1364 N N . TYR A 1 174 ? -8.307 -3.280 10.411 1.00 79.88 174 TYR A N 1
ATOM 1365 C CA . TYR A 1 174 ? -6.951 -2.942 9.997 1.00 79.88 174 TYR A CA 1
ATOM 1366 C C . TYR A 1 174 ? -5.920 -3.804 10.731 1.00 79.88 174 TYR A C 1
ATOM 1368 O O . TYR A 1 174 ? -5.061 -4.393 10.079 1.00 79.88 174 TYR A O 1
ATOM 1376 N N . LEU A 1 175 ? -6.030 -3.921 12.057 1.00 81.88 175 LEU A N 1
ATOM 1377 C CA . LEU A 1 175 ? -5.135 -4.732 12.881 1.00 81.88 175 LEU A CA 1
ATOM 1378 C C . LEU A 1 175 ? -5.151 -6.193 12.440 1.00 81.88 175 LEU A C 1
ATOM 1380 O O . LEU A 1 175 ? -4.085 -6.760 12.233 1.00 81.88 175 LEU A O 1
ATOM 1384 N N . GLN A 1 176 ? -6.330 -6.773 12.199 1.00 81.31 176 GLN A N 1
ATOM 1385 C CA . GLN A 1 176 ? -6.441 -8.142 11.696 1.00 81.31 176 GLN A CA 1
ATOM 1386 C C . GLN A 1 176 ? -5.713 -8.317 10.359 1.00 81.31 176 GLN A C 1
ATOM 1388 O O . GLN A 1 176 ? -4.943 -9.259 10.180 1.00 81.31 176 GLN A O 1
ATOM 1393 N N . ARG A 1 177 ? -5.890 -7.368 9.433 1.00 76.69 177 ARG A N 1
ATOM 1394 C CA . ARG A 1 177 ? -5.203 -7.394 8.136 1.00 76.69 177 ARG A CA 1
ATOM 1395 C C . ARG A 1 177 ? -3.681 -7.310 8.278 1.00 76.69 177 ARG A C 1
ATOM 1397 O O . ARG A 1 177 ? -2.968 -7.866 7.446 1.00 76.69 177 ARG A O 1
ATOM 1404 N N . GLU A 1 178 ? -3.173 -6.575 9.265 1.00 75.69 178 GLU A N 1
ATOM 1405 C CA . GLU A 1 178 ? -1.732 -6.497 9.523 1.00 75.69 178 GLU A CA 1
ATOM 1406 C C . GLU A 1 178 ? -1.212 -7.736 10.275 1.00 75.69 178 GLU A C 1
ATOM 1408 O O . GLU A 1 178 ? -0.135 -8.231 9.943 1.00 75.69 178 GLU A O 1
ATOM 1413 N N . LEU A 1 179 ? -1.992 -8.312 11.196 1.00 76.31 179 LEU A N 1
ATOM 1414 C CA . LEU A 1 179 ? -1.671 -9.576 11.873 1.00 76.31 179 LEU A CA 1
ATOM 1415 C C . LEU A 1 179 ? -1.481 -10.731 10.898 1.00 76.31 179 LEU A C 1
ATOM 1417 O O . LEU A 1 179 ? -0.522 -11.488 11.034 1.00 76.31 179 LEU A O 1
ATOM 1421 N N . ASP A 1 180 ? -2.351 -10.838 9.892 1.00 71.56 180 ASP A N 1
ATOM 1422 C CA . ASP A 1 180 ? -2.287 -11.898 8.878 1.00 71.56 180 ASP A CA 1
ATOM 1423 C C . ASP A 1 180 ? -0.959 -11.884 8.100 1.00 71.56 180 ASP A C 1
ATOM 1425 O O . ASP A 1 180 ? -0.552 -12.887 7.510 1.00 71.56 180 ASP A O 1
ATOM 1429 N N . LYS A 1 181 ? -0.248 -10.752 8.111 1.00 66.94 181 LYS A N 1
ATOM 1430 C CA . LYS A 1 181 ? 1.078 -10.614 7.502 1.00 66.94 181 LYS A CA 1
ATOM 1431 C C . LYS A 1 181 ? 2.189 -11.001 8.481 1.00 66.94 181 LYS A C 1
ATOM 1433 O O . LYS A 1 181 ? 3.227 -11.517 8.057 1.00 66.94 181 LYS A O 1
ATOM 1438 N N . LEU A 1 182 ? 1.975 -10.814 9.782 1.00 67.62 182 LEU A N 1
ATOM 1439 C CA . LEU A 1 182 ? 2.941 -11.010 10.867 1.00 67.62 182 LEU A CA 1
ATOM 1440 C C . LEU A 1 182 ? 2.995 -12.468 11.349 1.00 67.62 182 LEU A C 1
ATOM 1442 O O . LEU A 1 182 ? 2.899 -12.771 12.539 1.00 67.62 182 LEU A O 1
ATOM 1446 N N . VAL A 1 183 ? 3.200 -13.398 10.415 1.00 64.44 183 VAL A N 1
ATOM 1447 C CA . VAL A 1 183 ? 3.314 -14.825 10.732 1.00 64.44 183 VAL A CA 1
ATOM 1448 C C . VAL A 1 183 ? 4.718 -15.147 11.258 1.00 64.44 183 VAL A C 1
ATOM 1450 O O . VAL A 1 183 ? 5.741 -14.960 10.588 1.00 64.44 183 VAL A O 1
ATOM 1453 N N . GLY A 1 184 ? 4.778 -15.649 12.487 1.00 60.19 184 GLY A N 1
ATOM 1454 C CA . GLY A 1 184 ? 5.955 -16.161 13.181 1.00 60.19 184 GLY A CA 1
AT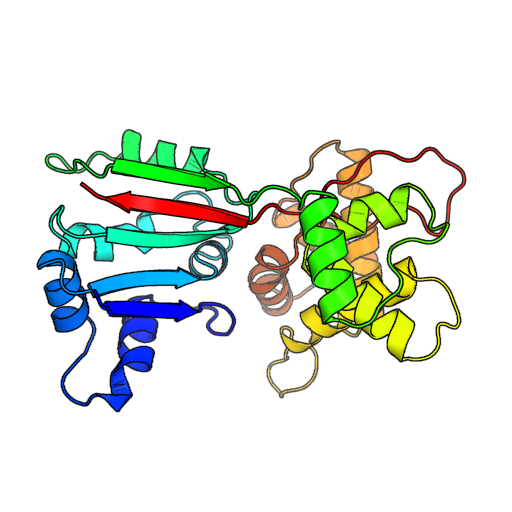OM 1455 C C . GLY A 1 184 ? 6.584 -17.379 12.498 1.00 60.19 184 GLY A C 1
ATOM 1456 O O . GLY A 1 184 ? 6.038 -17.990 11.583 1.00 60.19 184 GLY A O 1
ATOM 1457 N N . HIS A 1 185 ? 7.786 -17.751 12.936 1.00 49.47 185 HIS A N 1
ATOM 1458 C CA . HIS A 1 185 ? 8.582 -18.800 12.284 1.00 49.47 185 HIS A CA 1
ATOM 1459 C C . HIS A 1 185 ? 7.961 -20.207 12.375 1.00 49.47 185 HIS A C 1
ATOM 1461 O O . HIS A 1 185 ? 8.279 -21.064 11.558 1.00 49.47 185 HIS A O 1
ATOM 1467 N N . GLN A 1 186 ? 7.063 -20.432 13.338 1.00 56.34 186 GLN A N 1
ATOM 1468 C CA . GLN A 1 186 ? 6.314 -21.684 13.498 1.00 56.34 186 GLN A CA 1
ATOM 1469 C C . GLN A 1 186 ? 4.869 -21.601 12.978 1.00 56.34 186 GLN A C 1
ATOM 1471 O O . GLN A 1 186 ? 4.043 -22.437 13.325 1.00 56.34 186 GLN A O 1
ATOM 1476 N N . GLY A 1 187 ? 4.536 -20.580 12.180 1.00 61.09 187 GLY A N 1
ATOM 1477 C CA . GLY A 1 187 ? 3.172 -20.371 11.687 1.00 61.09 187 GLY A CA 1
ATOM 1478 C C . GLY A 1 187 ? 2.215 -19.729 12.700 1.00 61.09 187 GLY A C 1
ATOM 1479 O O . GLY A 1 187 ? 1.087 -19.420 12.335 1.00 61.09 187 GLY A O 1
ATOM 1480 N N . GLY A 1 188 ? 2.647 -19.503 13.947 1.00 65.12 188 GLY A N 1
ATOM 1481 C CA . GLY A 1 188 ? 1.903 -18.719 14.942 1.00 65.12 188 GLY A CA 1
ATOM 1482 C C . GLY A 1 188 ? 2.155 -17.214 14.793 1.00 65.12 188 GLY A C 1
ATOM 1483 O O . GLY A 1 188 ? 3.215 -16.849 14.294 1.00 65.12 188 GLY A O 1
ATOM 1484 N N . PRO A 1 189 ? 1.227 -16.335 15.196 1.00 71.12 189 PRO A N 1
ATOM 1485 C CA . PRO A 1 189 ? 1.379 -14.884 15.060 1.00 71.12 189 PRO A CA 1
ATOM 1486 C C . PRO A 1 189 ? 2.560 -14.352 15.894 1.00 71.12 189 PRO A C 1
ATOM 1488 O O . PRO A 1 189 ? 2.821 -14.849 16.988 1.00 71.12 189 PRO A O 1
ATOM 1491 N N . LEU A 1 190 ? 3.301 -13.375 15.356 1.00 76.00 190 LEU A N 1
ATOM 1492 C CA . LEU A 1 190 ? 4.439 -12.738 16.044 1.00 76.00 190 LEU A CA 1
ATOM 1493 C C . LEU A 1 190 ? 3.986 -11.851 17.211 1.00 76.00 190 LEU A C 1
ATOM 1495 O O . LEU A 1 190 ? 4.654 -11.789 18.236 1.00 76.00 190 LEU A O 1
ATOM 1499 N N . PHE A 1 191 ? 2.852 -11.188 17.022 1.00 82.25 191 PHE A N 1
ATOM 1500 C CA . PHE A 1 191 ? 2.207 -10.297 17.973 1.00 82.25 191 PHE A CA 1
ATOM 1501 C C . PHE A 1 191 ? 0.730 -10.668 18.041 1.00 82.25 191 PHE A C 1
ATOM 1503 O O . PHE A 1 191 ? 0.166 -11.161 17.062 1.00 82.25 191 PHE A O 1
ATOM 1510 N N . THR A 1 192 ? 0.101 -10.443 19.184 1.00 85.12 192 THR A N 1
ATOM 1511 C CA . THR A 1 192 ? -1.356 -10.479 19.298 1.00 85.12 192 THR A CA 1
ATOM 1512 C C . THR A 1 192 ? -1.973 -9.190 18.745 1.00 85.12 192 THR A C 1
ATOM 1514 O O . THR A 1 192 ? -1.277 -8.227 18.416 1.00 85.12 192 THR A O 1
ATOM 1517 N N . GLN A 1 193 ? -3.300 -9.164 18.607 1.00 83.81 193 GLN A N 1
ATOM 1518 C CA . GLN A 1 193 ? -4.010 -7.945 18.211 1.00 83.81 193 GLN A CA 1
ATOM 1519 C C . GLN A 1 193 ? -3.825 -6.820 19.229 1.00 83.81 193 GLN A C 1
ATOM 1521 O O . GLN A 1 193 ? -3.668 -5.668 18.829 1.00 83.81 193 GLN A O 1
ATOM 1526 N N . ASP A 1 194 ? -3.817 -7.169 20.514 1.00 84.81 194 ASP A N 1
ATOM 1527 C CA . ASP A 1 194 ? -3.633 -6.221 21.609 1.00 84.81 194 ASP A CA 1
ATOM 1528 C C . ASP A 1 194 ? -2.211 -5.652 21.581 1.00 84.81 194 ASP A C 1
ATOM 1530 O O . ASP A 1 194 ? -2.053 -4.435 21.561 1.00 84.81 194 ASP A O 1
ATOM 1534 N N . ASP A 1 195 ? -1.199 -6.510 21.395 1.00 85.81 195 ASP A N 1
ATOM 1535 C CA . ASP A 1 195 ? 0.195 -6.080 21.221 1.00 85.81 195 ASP A CA 1
ATOM 1536 C C . ASP A 1 195 ? 0.327 -5.045 20.089 1.00 85.81 195 ASP A C 1
ATOM 1538 O O . ASP A 1 195 ? 0.925 -3.988 20.266 1.00 85.81 195 ASP A O 1
ATOM 1542 N N . LEU A 1 196 ? -0.256 -5.310 18.913 1.00 82.19 196 LEU A N 1
ATOM 1543 C CA . LEU A 1 196 ? -0.201 -4.360 17.795 1.00 82.19 196 LEU A CA 1
ATOM 1544 C C . LEU A 1 196 ? -0.993 -3.080 18.049 1.00 82.19 196 LEU A C 1
ATOM 1546 O O . LEU A 1 196 ? -0.593 -2.015 17.574 1.00 82.19 196 LEU A O 1
ATOM 1550 N N . SER A 1 197 ? -2.120 -3.180 18.752 1.00 82.81 197 SER A N 1
ATOM 1551 C CA . SER A 1 197 ? -2.903 -2.016 19.156 1.00 82.81 197 SER A CA 1
ATOM 1552 C C . SER A 1 197 ? -2.062 -1.097 20.040 1.00 82.81 197 SER A C 1
ATOM 1554 O O . SER A 1 197 ? -2.000 0.103 19.776 1.00 82.81 197 SER A O 1
ATOM 1556 N N . ASP A 1 198 ? -1.375 -1.655 21.035 1.00 84.06 198 ASP A N 1
ATOM 1557 C CA . ASP A 1 198 ? -0.553 -0.894 21.975 1.00 84.06 198 ASP A CA 1
ATOM 1558 C C . ASP A 1 198 ? 0.663 -0.275 21.274 1.00 84.06 198 ASP A C 1
ATOM 1560 O O . ASP A 1 198 ? 0.908 0.925 21.408 1.00 84.06 198 ASP A O 1
ATOM 1564 N N . ILE A 1 199 ? 1.348 -1.038 20.413 1.00 83.19 199 ILE A N 1
ATOM 1565 C CA . ILE A 1 199 ? 2.459 -0.523 19.597 1.00 83.19 199 ILE A CA 1
ATOM 1566 C C . ILE A 1 199 ? 1.997 0.659 18.731 1.00 83.19 199 ILE A C 1
ATOM 1568 O O . ILE A 1 199 ? 2.652 1.701 18.695 1.00 83.19 199 ILE A O 1
ATOM 1572 N N . PHE A 1 200 ? 0.871 0.539 18.018 1.00 80.19 200 PHE A N 1
ATOM 1573 C CA . PHE A 1 200 ? 0.397 1.632 17.162 1.00 80.19 200 PHE A CA 1
ATOM 1574 C C . PHE A 1 200 ? -0.129 2.836 17.944 1.00 80.19 200 PHE A C 1
ATOM 1576 O O . PHE A 1 200 ? -0.032 3.954 17.431 1.00 80.19 200 PHE A O 1
ATOM 1583 N N . CYS A 1 201 ? -0.642 2.643 19.161 1.00 81.44 201 CYS A N 1
ATOM 1584 C CA . CYS A 1 201 ? -0.949 3.743 20.071 1.00 81.44 201 CYS A CA 1
ATOM 1585 C C . CYS A 1 201 ? 0.318 4.525 20.437 1.00 81.44 201 CYS A C 1
ATOM 1587 O O . CYS A 1 201 ? 0.326 5.746 20.296 1.00 81.44 201 CYS A O 1
ATOM 1589 N N . GLU A 1 202 ? 1.409 3.848 20.796 1.00 81.88 202 GLU A N 1
ATOM 1590 C CA . GLU A 1 202 ? 2.677 4.521 21.107 1.00 81.88 202 GLU A CA 1
ATOM 1591 C C . GLU A 1 202 ? 3.236 5.279 19.899 1.00 81.88 202 GLU A C 1
ATOM 1593 O O . GLU A 1 202 ? 3.590 6.456 19.993 1.00 81.88 202 GLU A O 1
ATOM 1598 N N . VAL A 1 203 ? 3.217 4.662 18.714 1.00 78.62 203 VAL A N 1
ATOM 1599 C CA . VAL A 1 203 ? 3.657 5.336 17.484 1.00 78.62 203 VAL A CA 1
ATOM 1600 C C . VAL A 1 203 ? 2.780 6.560 17.168 1.00 78.62 203 VAL A C 1
ATOM 1602 O O . VAL A 1 203 ? 3.276 7.611 16.744 1.00 78.62 203 VAL A O 1
ATOM 1605 N N . ALA A 1 204 ? 1.470 6.463 17.387 1.00 74.81 204 ALA A N 1
ATOM 1606 C CA . ALA A 1 204 ? 0.555 7.588 17.243 1.00 74.81 204 ALA A CA 1
ATOM 1607 C C . ALA A 1 204 ? 0.866 8.730 18.215 1.00 74.81 204 ALA A C 1
ATOM 1609 O O . ALA A 1 204 ? 0.891 9.896 17.815 1.00 74.81 204 ALA A O 1
ATOM 1610 N N . GLU A 1 205 ? 1.150 8.415 19.475 1.00 75.75 205 GLU A N 1
ATOM 1611 C CA . GLU A 1 205 ? 1.554 9.423 20.448 1.00 75.75 205 GLU A CA 1
ATOM 1612 C C . GLU A 1 205 ? 2.878 10.088 20.064 1.00 75.75 205 GLU A C 1
ATOM 1614 O O . GLU A 1 205 ? 2.998 11.315 20.140 1.00 75.75 205 GLU A O 1
ATOM 1619 N N . MET A 1 206 ? 3.857 9.312 19.595 1.00 72.81 206 MET A N 1
ATOM 1620 C CA . MET A 1 206 ? 5.141 9.836 19.131 1.00 72.81 206 MET A CA 1
ATOM 1621 C C . MET A 1 206 ? 4.976 10.787 17.943 1.00 72.81 206 MET A C 1
ATOM 1623 O O . MET A 1 206 ? 5.515 11.894 17.967 1.00 72.81 206 MET A O 1
ATOM 1627 N N . THR A 1 207 ? 4.190 10.410 16.929 1.00 68.81 207 THR A N 1
ATOM 1628 C CA . THR A 1 207 ? 3.925 11.278 15.762 1.00 68.81 207 THR A CA 1
ATOM 1629 C C . THR A 1 207 ? 3.181 12.556 16.146 1.00 68.81 207 THR A C 1
ATOM 1631 O O . THR A 1 207 ? 3.528 13.640 15.668 1.00 68.81 207 THR A O 1
ATOM 1634 N N . ALA A 1 208 ? 2.211 12.467 17.063 1.00 69.75 208 ALA A N 1
ATOM 1635 C CA . ALA A 1 208 ? 1.496 13.631 17.579 1.00 69.75 208 ALA A CA 1
ATOM 1636 C C . ALA A 1 208 ? 2.421 14.594 18.345 1.00 69.75 208 ALA A C 1
ATOM 1638 O O . ALA A 1 208 ? 2.300 15.812 18.200 1.00 69.75 208 ALA A O 1
ATOM 1639 N N . ARG A 1 209 ? 3.367 14.065 19.134 1.00 75.81 209 ARG A N 1
ATOM 1640 C CA . ARG A 1 209 ? 4.342 14.865 19.898 1.00 75.81 209 ARG A CA 1
ATOM 1641 C C . ARG A 1 209 ? 5.412 15.491 19.004 1.00 75.81 209 ARG A C 1
ATOM 1643 O O . ARG A 1 209 ? 5.748 16.659 19.190 1.00 75.81 209 ARG A O 1
ATOM 1650 N N . ASN A 1 210 ? 5.925 14.736 18.035 1.00 66.94 210 ASN A N 1
ATOM 1651 C CA . ASN A 1 210 ? 7.043 15.156 17.188 1.00 66.94 210 ASN A CA 1
ATOM 1652 C C . ASN A 1 210 ? 6.612 16.033 16.003 1.00 66.94 210 ASN A C 1
ATOM 1654 O O . ASN A 1 210 ? 7.461 16.636 15.349 1.00 66.94 210 ASN A O 1
ATOM 1658 N N . VAL A 1 211 ? 5.304 16.143 15.728 1.00 60.34 211 VAL A N 1
ATOM 1659 C CA . VAL A 1 211 ? 4.745 16.895 14.584 1.00 60.34 211 VAL A CA 1
ATOM 1660 C C . VAL A 1 211 ? 5.333 16.411 13.244 1.00 60.34 211 VAL A C 1
ATOM 1662 O O . VAL A 1 211 ? 5.345 17.126 12.242 1.00 60.34 211 VAL A O 1
ATOM 1665 N N . THR A 1 212 ? 5.818 15.170 13.208 1.00 58.16 212 THR A N 1
ATOM 1666 C CA . THR A 1 212 ? 6.294 14.494 12.005 1.00 58.16 212 THR A CA 1
ATOM 1667 C C . THR A 1 212 ? 5.314 13.389 11.650 1.00 58.16 212 THR A C 1
ATOM 1669 O O . THR A 1 212 ? 4.928 12.577 12.484 1.00 58.16 212 THR A O 1
ATOM 1672 N N . ALA A 1 213 ? 4.902 13.352 10.383 1.00 55.91 213 ALA A N 1
ATOM 1673 C CA . ALA A 1 213 ? 4.040 12.292 9.859 1.00 55.91 213 ALA A CA 1
ATOM 1674 C C . ALA A 1 213 ? 4.811 10.987 9.566 1.00 55.91 213 ALA A C 1
ATOM 1676 O O . ALA A 1 213 ? 4.222 10.016 9.098 1.00 55.91 213 ALA A O 1
ATOM 1677 N N . GLU A 1 214 ? 6.125 10.985 9.795 1.00 61.28 214 GLU A N 1
ATOM 1678 C CA . GLU A 1 214 ? 7.031 9.867 9.554 1.00 61.28 214 GLU A CA 1
ATOM 1679 C C . GLU A 1 214 ? 7.699 9.458 10.869 1.00 61.28 214 GLU A C 1
ATOM 1681 O O . GLU A 1 214 ? 8.005 10.307 11.711 1.00 61.28 214 GLU A O 1
ATOM 1686 N N . VAL A 1 215 ? 7.904 8.150 11.016 1.00 66.31 215 VAL A N 1
ATOM 1687 C CA . VAL A 1 215 ? 8.477 7.480 12.189 1.00 66.31 215 VAL A CA 1
ATOM 1688 C C . VAL A 1 215 ? 9.705 6.732 11.697 1.00 66.31 215 VAL A C 1
ATOM 1690 O O . VAL A 1 215 ? 9.620 6.011 10.697 1.00 66.31 215 VAL A O 1
ATOM 1693 N N . SER A 1 216 ? 10.851 6.950 12.341 1.00 70.38 216 SER A N 1
ATOM 1694 C CA . SER A 1 216 ? 12.086 6.266 11.962 1.00 70.38 216 SER A CA 1
ATOM 1695 C C . SER A 1 216 ? 12.104 4.807 12.437 1.00 70.38 216 SER A C 1
ATOM 1697 O O . SER A 1 216 ? 11.251 4.369 13.208 1.00 70.38 216 SER A O 1
ATOM 1699 N N . GLU A 1 217 ? 13.089 4.038 11.967 1.00 70.94 217 GLU A N 1
ATOM 1700 C CA . GLU A 1 217 ? 13.296 2.649 12.393 1.00 70.94 217 GLU A CA 1
ATOM 1701 C C . GLU A 1 217 ? 13.517 2.560 13.910 1.00 70.94 217 GLU A C 1
ATOM 1703 O O . GLU A 1 217 ? 12.875 1.750 14.572 1.00 70.94 217 GLU A O 1
ATOM 1708 N N . SER A 1 218 ? 14.359 3.436 14.468 1.00 76.19 218 SER A N 1
ATOM 1709 C CA . SER A 1 218 ? 14.602 3.484 15.912 1.00 76.19 218 SER A CA 1
ATOM 1710 C C . SER A 1 218 ? 13.346 3.870 16.683 1.00 76.19 218 SER A C 1
ATOM 1712 O O . SER A 1 218 ? 13.005 3.190 17.640 1.00 76.19 218 SER A O 1
ATOM 1714 N N . ASP A 1 219 ? 12.601 4.875 16.211 1.00 77.81 219 ASP A N 1
ATOM 1715 C CA . ASP A 1 219 ? 11.378 5.325 16.888 1.00 77.81 219 ASP A CA 1
ATOM 1716 C C . ASP A 1 219 ? 10.327 4.210 16.980 1.00 77.81 219 ASP A C 1
ATOM 1718 O O . ASP A 1 219 ? 9.604 4.098 17.964 1.00 77.81 219 ASP A O 1
ATOM 1722 N N . LEU A 1 220 ? 10.232 3.375 15.943 1.00 80.00 220 LEU A N 1
ATOM 1723 C CA . LEU A 1 220 ? 9.305 2.251 15.916 1.00 80.00 220 LEU A CA 1
ATOM 1724 C C . LEU A 1 220 ? 9.717 1.126 16.877 1.00 80.00 220 LEU A C 1
ATOM 1726 O O . LEU A 1 220 ? 8.835 0.501 17.467 1.00 80.00 220 LEU A O 1
ATOM 1730 N N . VAL A 1 221 ? 11.018 0.841 17.017 1.00 84.31 221 VAL A N 1
ATOM 1731 C CA . VAL A 1 221 ? 11.489 -0.110 18.043 1.00 84.31 221 VAL A CA 1
ATOM 1732 C C . VAL A 1 221 ? 11.196 0.437 19.417 1.00 84.31 221 VAL A C 1
ATOM 1734 O O . VAL A 1 221 ? 10.601 -0.276 20.212 1.00 84.31 221 VAL A O 1
ATOM 1737 N N . ASP A 1 222 ? 11.549 1.697 19.660 1.00 84.31 222 ASP A N 1
ATOM 1738 C CA . ASP A 1 222 ? 11.359 2.338 20.955 1.00 84.31 222 ASP A CA 1
ATOM 1739 C C . ASP A 1 222 ? 9.876 2.302 21.356 1.00 84.31 222 ASP A C 1
ATOM 1741 O O . ASP A 1 222 ? 9.544 1.909 22.474 1.00 84.31 222 ASP A O 1
ATOM 1745 N N . ALA A 1 223 ? 8.971 2.615 20.419 1.00 84.31 223 ALA A N 1
ATOM 1746 C CA . ALA A 1 223 ? 7.528 2.499 20.622 1.00 84.31 223 ALA A CA 1
ATOM 1747 C C . ALA A 1 223 ? 7.099 1.065 20.955 1.00 84.31 223 ALA A C 1
ATOM 1749 O O . ALA A 1 223 ? 6.271 0.850 21.839 1.00 84.31 223 ALA A O 1
ATOM 1750 N N . ALA A 1 224 ? 7.646 0.076 20.246 1.00 86.38 224 ALA A N 1
ATOM 1751 C CA . ALA A 1 224 ? 7.250 -1.309 20.432 1.00 86.38 224 ALA A CA 1
ATOM 1752 C C . ALA A 1 224 ? 7.795 -1.923 21.724 1.00 86.38 224 ALA A C 1
ATOM 1754 O O . ALA A 1 224 ? 7.072 -2.632 22.419 1.00 86.38 224 ALA A O 1
ATOM 1755 N N . GLU A 1 225 ? 9.041 -1.631 22.079 1.00 90.00 225 GLU A N 1
ATOM 1756 C CA . GLU A 1 225 ? 9.642 -2.074 23.336 1.00 90.00 225 GLU A CA 1
ATOM 1757 C C . GLU A 1 225 ? 8.953 -1.426 24.537 1.00 90.00 225 GLU A C 1
ATOM 1759 O O . GLU A 1 225 ? 8.697 -2.095 25.543 1.00 90.00 225 GLU A O 1
ATOM 1764 N N . PHE A 1 226 ? 8.579 -0.148 24.409 1.00 88.38 226 PHE A N 1
ATOM 1765 C CA . PHE A 1 226 ? 7.805 0.556 25.423 1.00 88.38 226 PHE A CA 1
ATOM 1766 C C . PHE A 1 226 ? 6.401 -0.040 25.590 1.00 88.38 226 PHE A C 1
ATOM 1768 O O . PHE A 1 226 ? 6.024 -0.378 26.712 1.00 88.38 226 PHE A O 1
ATOM 1775 N N . ALA A 1 227 ? 5.663 -0.237 24.491 1.00 86.81 227 ALA A N 1
ATOM 1776 C CA . ALA A 1 227 ? 4.320 -0.820 24.509 1.00 86.81 227 ALA A CA 1
ATOM 1777 C C . ALA A 1 227 ? 4.303 -2.230 25.121 1.00 86.81 227 ALA A C 1
ATOM 1779 O O . ALA A 1 227 ? 3.433 -2.560 25.924 1.00 86.81 227 ALA A O 1
ATOM 1780 N N . LEU A 1 228 ? 5.286 -3.063 24.767 1.00 88.00 228 LEU A N 1
ATOM 1781 C CA . LEU A 1 228 ? 5.349 -4.459 25.204 1.00 88.00 228 LEU A CA 1
ATOM 1782 C C . LEU A 1 228 ? 6.039 -4.643 26.563 1.00 88.00 228 LEU A C 1
ATOM 1784 O O . LEU A 1 228 ? 6.031 -5.748 27.111 1.00 88.00 228 LEU A O 1
ATOM 1788 N N . GLY A 1 229 ? 6.682 -3.598 27.094 1.00 88.62 229 GLY A N 1
ATOM 1789 C CA . GLY A 1 229 ? 7.459 -3.662 28.331 1.00 88.62 229 GLY A CA 1
ATOM 1790 C C . GLY A 1 229 ? 8.628 -4.654 28.278 1.00 88.62 229 GLY A C 1
ATOM 1791 O O . GLY A 1 229 ? 9.024 -5.189 29.317 1.00 88.62 229 GLY A O 1
ATOM 1792 N N . LYS A 1 230 ? 9.158 -4.939 27.081 1.00 89.94 230 LYS A N 1
ATOM 1793 C CA . LYS A 1 230 ? 10.285 -5.857 26.854 1.00 89.94 230 LYS A CA 1
ATOM 1794 C C . LYS A 1 230 ? 11.184 -5.355 25.730 1.00 89.94 230 LYS A C 1
ATOM 1796 O O . LYS A 1 230 ? 10.696 -4.765 24.775 1.00 89.94 230 LYS A O 1
ATOM 1801 N N . GLU A 1 231 ? 12.472 -5.670 25.810 1.00 89.12 231 GLU A N 1
ATOM 1802 C CA . GLU A 1 231 ? 13.380 -5.513 24.669 1.00 89.12 231 GLU A CA 1
ATOM 1803 C C . GLU A 1 231 ? 13.025 -6.531 23.575 1.00 89.12 231 GLU A C 1
ATOM 1805 O O . GLU A 1 231 ? 12.718 -7.696 23.867 1.00 89.12 231 GLU A O 1
ATOM 1810 N N . LEU A 1 232 ? 13.060 -6.090 22.318 1.00 85.94 232 LEU A N 1
ATOM 1811 C CA . LEU A 1 232 ? 12.832 -6.938 21.154 1.00 85.94 232 LEU A CA 1
ATOM 1812 C C . LEU A 1 232 ? 14.156 -7.536 20.681 1.00 85.94 232 LEU A C 1
ATOM 1814 O O . LEU A 1 232 ? 15.170 -6.846 20.584 1.00 85.94 232 LEU A O 1
ATOM 1818 N N . ASP A 1 233 ? 14.155 -8.818 20.316 1.00 85.12 233 ASP A N 1
ATOM 1819 C CA . ASP A 1 233 ? 15.351 -9.419 19.725 1.00 85.12 233 ASP A CA 1
ATOM 1820 C C . ASP A 1 233 ? 15.600 -8.914 18.284 1.00 85.12 233 ASP A C 1
ATOM 1822 O O . ASP A 1 233 ? 14.701 -8.409 17.606 1.00 85.12 233 ASP A O 1
ATOM 1826 N N . GLU A 1 234 ? 16.821 -9.083 17.756 1.00 78.69 234 GLU A N 1
ATOM 1827 C CA . GLU A 1 234 ? 17.154 -8.625 16.393 1.00 78.69 234 GLU A CA 1
ATOM 1828 C C . GLU A 1 234 ? 16.219 -9.187 15.302 1.00 78.69 234 GLU A C 1
ATOM 1830 O O . GLU A 1 234 ? 16.105 -8.613 14.215 1.00 78.69 234 GLU A O 1
ATOM 1835 N N . LYS A 1 235 ? 15.590 -10.346 15.523 1.00 73.69 235 LYS A N 1
ATOM 1836 C CA . LYS A 1 235 ? 14.689 -10.974 14.549 1.00 73.69 235 LYS A CA 1
ATOM 1837 C C . LYS A 1 235 ? 13.282 -10.394 14.649 1.00 73.69 235 LYS A C 1
ATOM 1839 O O . LYS A 1 235 ? 12.667 -10.188 13.601 1.00 73.69 235 LYS A O 1
ATOM 1844 N N . GLU A 1 236 ? 12.784 -10.155 15.857 1.00 77.56 236 GLU A N 1
ATOM 1845 C CA . GLU A 1 236 ? 11.536 -9.448 16.141 1.00 77.56 236 GLU A CA 1
ATOM 1846 C C . GLU A 1 236 ? 11.614 -8.030 15.581 1.00 77.56 236 GLU A C 1
ATOM 1848 O O . GLU A 1 236 ? 10.754 -7.661 14.784 1.00 77.56 236 GLU A O 1
ATOM 1853 N N . GLN A 1 237 ? 12.709 -7.313 15.855 1.00 78.75 237 GLN A N 1
ATOM 1854 C CA . GLN A 1 237 ? 13.000 -6.005 15.267 1.00 78.75 237 GLN A CA 1
ATOM 1855 C C . GLN A 1 237 ? 12.980 -6.078 13.733 1.00 78.75 237 GLN A C 1
ATOM 1857 O O . GLN A 1 237 ? 12.172 -5.413 13.093 1.00 78.75 237 GLN A O 1
ATOM 1862 N N . ARG A 1 238 ? 13.760 -6.975 13.103 1.00 70.88 238 ARG A N 1
ATOM 1863 C CA . ARG A 1 238 ? 13.769 -7.135 11.628 1.00 70.88 238 ARG A CA 1
ATOM 1864 C C . ARG A 1 238 ? 12.397 -7.443 11.026 1.00 70.88 238 ARG A C 1
ATOM 1866 O O . ARG A 1 238 ? 12.121 -7.023 9.901 1.00 70.88 238 ARG A O 1
ATOM 1873 N N . ARG A 1 239 ? 11.553 -8.206 11.721 1.00 71.31 239 ARG A N 1
ATOM 1874 C CA . ARG A 1 239 ? 10.202 -8.556 11.255 1.00 71.31 239 ARG A CA 1
ATOM 1875 C C . ARG A 1 239 ? 9.228 -7.404 11.435 1.00 71.31 239 ARG A C 1
ATOM 1877 O O . ARG A 1 239 ? 8.472 -7.133 10.506 1.00 71.31 239 ARG A O 1
ATOM 1884 N N . LEU A 1 240 ? 9.301 -6.714 12.569 1.00 73.12 240 LEU A N 1
ATOM 1885 C CA . LEU A 1 240 ? 8.593 -5.465 12.801 1.00 73.12 240 LEU A CA 1
ATOM 1886 C C . LEU A 1 240 ? 8.977 -4.455 11.710 1.00 73.12 240 LEU A C 1
ATOM 1888 O O . LEU A 1 240 ? 8.100 -3.907 11.066 1.00 73.12 240 LEU A O 1
ATOM 1892 N N . PHE A 1 241 ? 10.255 -4.317 11.352 1.00 66.25 241 PHE A N 1
ATOM 1893 C CA . PHE A 1 241 ? 10.696 -3.416 10.277 1.00 66.25 241 PHE A CA 1
ATOM 1894 C C . PHE A 1 241 ? 10.232 -3.816 8.885 1.00 66.25 241 PHE A C 1
ATOM 1896 O O . PHE A 1 241 ? 9.735 -2.979 8.129 1.00 66.25 241 PHE A O 1
ATOM 1903 N N . GLY A 1 242 ? 10.376 -5.096 8.531 1.00 58.62 242 GLY A N 1
ATOM 1904 C CA . GLY A 1 242 ? 9.951 -5.602 7.228 1.00 58.62 242 GLY A CA 1
ATOM 1905 C C . GLY A 1 242 ? 8.454 -5.412 6.969 1.00 58.62 242 GLY A C 1
ATOM 1906 O O . GLY A 1 242 ? 8.033 -5.449 5.813 1.00 58.62 242 GLY A O 1
ATOM 1907 N N . GLN A 1 243 ? 7.658 -5.201 8.024 1.00 55.94 243 GLN A N 1
ATOM 1908 C CA . GLN A 1 243 ? 6.203 -5.126 7.949 1.00 55.94 243 GLN A CA 1
ATOM 1909 C C . GLN A 1 243 ? 5.600 -3.794 8.405 1.00 55.94 243 GLN A C 1
ATOM 1911 O O . GLN A 1 243 ? 4.576 -3.402 7.867 1.00 55.94 243 GLN A O 1
ATOM 1916 N N . SER A 1 244 ? 6.239 -3.025 9.279 1.00 51.47 244 SER A N 1
ATOM 1917 C CA . SER A 1 244 ? 5.792 -1.680 9.661 1.00 51.47 244 SER A CA 1
ATOM 1918 C C . SER A 1 244 ? 6.134 -0.623 8.611 1.00 51.47 244 SER A C 1
ATOM 1920 O O . SER A 1 244 ? 5.391 0.344 8.482 1.00 51.47 244 SER A O 1
ATOM 1922 N N . ALA A 1 245 ? 7.121 -0.863 7.730 1.00 44.12 245 ALA A N 1
ATOM 1923 C CA . ALA A 1 245 ? 7.191 -0.173 6.426 1.00 44.12 245 ALA A CA 1
ATOM 1924 C C . ALA A 1 245 ? 5.881 -0.325 5.624 1.00 44.12 245 ALA A C 1
ATOM 1926 O O . ALA A 1 245 ? 5.558 0.495 4.763 1.00 44.12 245 ALA A O 1
ATOM 1927 N N . ARG A 1 246 ? 5.111 -1.379 5.935 1.00 46.69 246 ARG A N 1
ATOM 1928 C CA . ARG A 1 246 ? 3.813 -1.710 5.352 1.00 46.69 246 ARG A CA 1
ATOM 1929 C C . ARG A 1 246 ? 2.618 -1.303 6.219 1.00 46.69 246 ARG A C 1
ATOM 1931 O O . ARG A 1 246 ? 1.480 -1.526 5.792 1.00 46.69 246 ARG A O 1
ATOM 1938 N N . ALA A 1 247 ? 2.813 -0.631 7.347 1.00 41.84 247 ALA A N 1
ATOM 1939 C CA . ALA A 1 247 ? 1.732 -0.009 8.096 1.00 41.84 247 ALA A CA 1
ATOM 1940 C C . ALA A 1 247 ? 1.789 1.502 7.855 1.00 41.84 247 ALA A C 1
ATOM 1942 O O . ALA A 1 247 ? 2.730 2.180 8.251 1.00 41.84 247 ALA A O 1
ATOM 1943 N N . SER A 1 248 ? 0.794 2.057 7.164 1.00 43.75 248 SER A N 1
ATOM 1944 C CA . SER A 1 248 ? 0.644 3.510 7.121 1.00 43.75 248 SER A CA 1
ATOM 1945 C C . SER A 1 248 ? 0.115 3.937 8.483 1.00 43.75 248 SER A C 1
ATOM 1947 O O . SER A 1 248 ? -1.093 3.905 8.712 1.00 43.75 248 SER A O 1
ATOM 1949 N N . VAL A 1 249 ? 1.024 4.262 9.404 1.00 42.56 249 VAL A N 1
ATOM 1950 C CA . VAL A 1 249 ? 0.672 4.723 10.749 1.00 42.56 249 VAL A CA 1
ATOM 1951 C C . VAL A 1 249 ? 0.165 6.157 10.653 1.00 42.56 249 VAL A C 1
ATOM 1953 O O . VAL A 1 249 ? 0.883 7.124 10.867 1.00 42.56 249 VAL A O 1
ATOM 1956 N N . SER A 1 250 ? -1.082 6.302 10.219 1.00 38.41 250 SER A N 1
ATOM 1957 C CA . SER A 1 250 ? -1.769 7.591 10.193 1.00 38.41 250 SER A CA 1
ATOM 1958 C C . SER A 1 250 ? -3.282 7.447 10.405 1.00 38.41 250 SER A C 1
ATOM 1960 O O . SER A 1 250 ? -4.076 8.203 9.857 1.00 38.41 250 SER A O 1
ATOM 1962 N N . ALA A 1 251 ? -3.707 6.476 11.217 1.00 36.31 251 ALA A N 1
ATOM 1963 C CA . ALA A 1 251 ? -5.121 6.299 11.582 1.00 36.31 251 ALA A CA 1
ATOM 1964 C C . ALA A 1 251 ? -5.400 6.378 13.089 1.00 36.31 251 ALA A C 1
ATOM 1966 O O . ALA A 1 251 ? -6.558 6.422 13.495 1.00 36.31 251 ALA A O 1
ATOM 1967 N N . PHE A 1 252 ? -4.366 6.403 13.924 1.00 39.72 252 PHE A N 1
ATOM 1968 C CA . PHE A 1 252 ? -4.524 6.285 15.365 1.00 39.72 252 PHE A CA 1
ATOM 1969 C C . PHE A 1 252 ? -4.398 7.662 16.005 1.00 39.72 252 PHE A C 1
ATOM 1971 O O . PHE A 1 252 ? -3.316 8.227 16.047 1.00 39.72 252 PHE A O 1
ATOM 1978 N N . CYS A 1 253 ? -5.527 8.233 16.421 1.00 31.97 253 CYS A N 1
ATOM 1979 C CA . CYS A 1 253 ? -5.663 9.152 17.553 1.00 31.97 253 CYS A CA 1
ATOM 1980 C C . CYS A 1 253 ? -7.147 9.505 17.732 1.00 31.97 253 CYS A C 1
ATOM 1982 O O . CYS A 1 253 ? -7.841 9.782 16.758 1.00 31.97 253 CYS A O 1
ATOM 1984 N N . SER A 1 254 ? -7.580 9.577 18.995 1.00 31.78 254 SER A N 1
ATOM 1985 C CA . SER A 1 254 ? -8.913 9.976 19.484 1.00 31.78 254 SER A CA 1
ATOM 1986 C C . SER A 1 254 ? -9.963 8.866 19.651 1.00 31.78 254 SER A C 1
ATOM 1988 O O . SER A 1 254 ? -11.019 8.902 19.027 1.00 31.78 254 SER A O 1
ATOM 1990 N N . ALA A 1 255 ? -9.745 7.968 20.616 1.00 31.36 255 ALA A N 1
ATOM 1991 C CA . ALA A 1 255 ? -10.857 7.288 21.298 1.00 31.36 255 ALA A CA 1
ATOM 1992 C C . ALA A 1 255 ? -10.897 7.527 22.826 1.00 31.36 255 ALA A C 1
ATOM 1994 O O . ALA A 1 255 ? -11.773 6.990 23.493 1.00 31.36 255 ALA A O 1
ATOM 1995 N N . GLY A 1 256 ? -10.000 8.346 23.405 1.00 30.97 256 GLY A N 1
ATOM 1996 C CA . GLY A 1 256 ? -9.864 8.389 24.871 1.00 30.97 256 GLY A CA 1
ATOM 1997 C C . GLY A 1 256 ? -9.453 9.696 25.549 1.00 30.97 256 GLY A C 1
ATOM 1998 O O . GLY A 1 256 ? -9.220 9.669 26.753 1.00 30.97 256 GLY A O 1
ATOM 1999 N N . SER A 1 257 ? -9.334 10.845 24.875 1.00 28.72 257 SER A N 1
ATOM 2000 C CA . SER A 1 257 ? -8.921 12.080 25.572 1.00 28.72 257 SER A CA 1
ATOM 2001 C C . SER A 1 257 ? -9.509 13.351 24.966 1.00 28.72 257 SER A C 1
ATOM 2003 O O . SER A 1 257 ? -9.477 13.576 23.762 1.00 28.72 257 SER A O 1
ATOM 2005 N N . THR A 1 258 ? -10.044 14.197 25.844 1.00 30.89 258 THR A N 1
ATOM 2006 C CA . THR A 1 258 ? -10.764 15.463 25.624 1.00 30.89 258 THR A CA 1
ATOM 2007 C C . THR A 1 258 ? -9.890 16.614 25.099 1.00 30.89 258 THR A C 1
ATOM 2009 O O . THR A 1 258 ? -10.086 17.775 25.463 1.00 30.89 258 THR A O 1
ATOM 2012 N N . VAL A 1 259 ? -8.934 16.343 24.206 1.00 27.11 259 VAL A N 1
ATOM 2013 C CA . VAL A 1 259 ? -8.040 17.367 23.648 1.00 27.11 259 VAL A CA 1
ATOM 2014 C C . VAL A 1 259 ? -8.017 17.287 22.120 1.00 27.11 259 VAL A C 1
ATOM 2016 O O . VAL A 1 259 ? -7.387 16.414 21.550 1.00 27.11 259 VAL A O 1
ATOM 2019 N N . ARG A 1 260 ? -8.737 18.241 21.507 1.00 24.59 260 ARG A N 1
ATOM 2020 C CA . ARG A 1 260 ? -8.723 18.759 20.116 1.00 24.59 260 ARG A CA 1
ATOM 2021 C C . ARG A 1 260 ? -8.401 17.790 18.950 1.00 24.59 260 ARG A C 1
ATOM 2023 O O . ARG A 1 260 ? -7.310 17.237 18.896 1.00 24.59 260 ARG A O 1
ATOM 2030 N N . PRO A 1 261 ? -9.237 17.750 17.891 1.00 25.69 261 PRO A N 1
ATOM 2031 C CA . PRO A 1 261 ? -8.955 16.951 16.703 1.00 25.69 261 PRO A CA 1
ATOM 2032 C C . PRO A 1 261 ? -7.837 17.608 15.879 1.00 25.69 261 PRO A C 1
ATOM 2034 O O . PRO A 1 261 ? -8.032 18.670 15.279 1.00 25.69 261 PRO A O 1
ATOM 2037 N N . GLN A 1 262 ? -6.654 16.995 15.839 1.00 26.48 262 GLN A N 1
ATOM 2038 C CA . GLN A 1 262 ? -5.645 17.303 14.828 1.00 26.48 262 GLN A CA 1
ATOM 2039 C C . GLN A 1 262 ? -5.761 16.305 13.676 1.00 26.48 262 GLN A C 1
ATOM 2041 O O . GLN A 1 262 ? -5.874 15.099 13.861 1.00 26.48 262 GLN A O 1
ATOM 2046 N N . ARG A 1 263 ? -5.816 16.869 12.469 1.00 29.81 263 ARG A N 1
ATOM 2047 C CA . ARG A 1 263 ? -6.021 16.187 11.192 1.00 29.81 263 ARG A CA 1
ATOM 2048 C C . ARG A 1 263 ? -4.945 15.129 10.970 1.00 29.81 263 ARG A C 1
ATOM 2050 O O . ARG A 1 263 ? -3.780 15.482 10.820 1.00 29.81 263 ARG A O 1
ATOM 2057 N N . VAL A 1 264 ? -5.363 13.878 10.817 1.00 27.94 264 VAL A N 1
ATOM 2058 C CA . VAL A 1 264 ? -4.515 12.805 10.299 1.00 27.94 264 VAL A CA 1
ATOM 2059 C C . VAL A 1 264 ? -5.131 12.334 8.980 1.00 27.94 264 VAL A C 1
ATOM 2061 O O . VAL A 1 264 ? -6.264 11.861 8.939 1.00 27.94 264 VAL A O 1
ATOM 2064 N N . LEU A 1 265 ? -4.431 12.599 7.871 1.00 27.53 265 LEU A N 1
ATOM 2065 C CA . LEU A 1 265 ? -4.864 12.266 6.512 1.00 27.53 265 LEU A CA 1
ATOM 2066 C C . LEU A 1 265 ? -4.104 11.017 6.045 1.00 27.53 265 LEU A C 1
ATOM 2068 O O . LEU A 1 265 ? -2.876 10.963 6.127 1.00 27.53 265 LEU A O 1
ATOM 2072 N N . MET A 1 266 ? -4.846 10.018 5.571 1.00 29.84 266 MET A N 1
ATOM 2073 C CA . MET A 1 266 ? -4.332 8.689 5.239 1.00 29.84 266 MET A CA 1
ATOM 2074 C C . MET A 1 266 ? -3.506 8.645 3.943 1.00 29.84 266 MET A C 1
ATOM 2076 O O . MET A 1 266 ? -3.648 9.484 3.052 1.00 29.84 266 MET A O 1
ATOM 2080 N N . ALA A 1 267 ? -2.658 7.615 3.857 1.00 27.77 267 ALA A N 1
ATOM 2081 C CA . ALA A 1 267 ? -1.730 7.335 2.769 1.00 27.77 267 ALA A CA 1
ATOM 2082 C C . ALA A 1 267 ? -2.393 7.333 1.383 1.00 27.77 267 ALA A C 1
ATOM 2084 O O . ALA A 1 267 ? -3.166 6.450 1.019 1.00 27.77 267 ALA A O 1
ATOM 2085 N N . ILE A 1 268 ? -2.013 8.321 0.580 1.00 27.75 268 ILE A N 1
ATOM 2086 C CA . ILE A 1 268 ? -2.287 8.372 -0.852 1.00 27.75 268 ILE A CA 1
ATOM 2087 C C . ILE A 1 268 ? -1.388 7.334 -1.536 1.00 27.75 268 ILE A C 1
ATOM 2089 O O . ILE A 1 268 ? -0.172 7.392 -1.398 1.00 27.75 268 ILE A O 1
ATOM 2093 N N . GLN A 1 269 ? -1.932 6.375 -2.284 1.00 31.64 269 GLN A N 1
ATOM 2094 C CA . GLN A 1 269 ? -1.090 5.591 -3.193 1.00 31.64 269 GLN A CA 1
ATOM 2095 C C . GLN A 1 269 ? -0.598 6.515 -4.315 1.00 31.64 269 GLN A C 1
ATOM 2097 O O . GLN A 1 269 ? -1.374 7.253 -4.932 1.00 31.64 269 GLN A O 1
ATOM 2102 N N . SER A 1 270 ? 0.707 6.500 -4.554 1.00 28.30 270 SER A N 1
ATOM 2103 C CA . SER A 1 270 ? 1.348 7.193 -5.664 1.00 28.30 270 SER A CA 1
ATOM 2104 C C . SER A 1 270 ? 1.767 6.151 -6.693 1.00 28.30 270 SER A C 1
ATOM 2106 O O . SER A 1 270 ? 2.426 5.166 -6.372 1.00 28.30 270 SER A O 1
ATOM 2108 N N . VAL A 1 271 ? 1.358 6.359 -7.937 1.00 30.88 271 VAL A N 1
ATOM 2109 C CA . VAL A 1 271 ? 1.748 5.543 -9.080 1.00 30.88 271 VAL A CA 1
ATOM 2110 C C . VAL A 1 271 ? 2.822 6.303 -9.850 1.00 30.88 271 VAL A C 1
ATOM 2112 O O . VAL A 1 271 ? 2.566 7.373 -10.394 1.00 30.88 271 VAL A O 1
ATOM 2115 N N . ALA A 1 272 ? 4.037 5.774 -9.894 1.00 29.06 272 ALA A N 1
ATOM 2116 C CA . ALA A 1 272 ? 5.115 6.282 -10.728 1.00 29.06 272 ALA A CA 1
ATOM 2117 C C . ALA A 1 272 ? 5.094 5.563 -12.085 1.00 29.06 272 ALA A C 1
ATOM 2119 O O . ALA A 1 272 ? 5.148 4.339 -12.175 1.00 29.06 272 ALA A O 1
ATOM 2120 N N . TYR A 1 273 ? 5.012 6.340 -13.154 1.00 30.41 273 TYR A N 1
ATOM 2121 C CA . TYR A 1 273 ? 5.024 5.911 -14.544 1.00 30.41 273 TYR A CA 1
ATOM 2122 C C . TYR A 1 273 ? 6.357 6.312 -15.173 1.00 30.41 273 TYR A C 1
ATOM 2124 O O . TYR A 1 273 ? 6.632 7.499 -15.340 1.00 30.41 273 TYR A O 1
ATOM 2132 N N . VAL A 1 274 ? 7.198 5.341 -15.527 1.00 37.00 274 VAL A N 1
ATOM 2133 C CA . VAL A 1 274 ? 8.461 5.610 -16.227 1.00 37.00 274 VAL A CA 1
ATOM 2134 C C . VAL A 1 274 ? 8.296 5.253 -17.699 1.00 37.00 274 VAL A C 1
ATOM 2136 O O . VAL A 1 274 ? 7.991 4.107 -18.024 1.00 37.00 274 VAL A O 1
ATOM 2139 N N . HIS A 1 275 ? 8.495 6.223 -18.590 1.00 37.75 275 HIS A N 1
ATOM 2140 C CA . HIS A 1 275 ? 8.368 6.054 -20.043 1.00 37.75 275 HIS A CA 1
ATOM 2141 C C . HIS A 1 275 ? 9.492 6.807 -20.773 1.00 37.75 275 HIS A C 1
ATOM 2143 O O . HIS A 1 275 ? 10.238 7.571 -20.162 1.00 37.75 275 HIS A O 1
ATOM 2149 N N . ARG A 1 276 ? 9.628 6.597 -22.082 1.00 42.56 276 ARG A N 1
ATOM 2150 C CA . ARG A 1 276 ? 10.247 7.556 -23.008 1.00 42.56 276 ARG A CA 1
ATOM 2151 C C . ARG A 1 276 ? 9.251 7.898 -24.091 1.00 42.56 276 ARG A C 1
ATOM 2153 O O . ARG A 1 276 ? 8.989 7.022 -24.936 1.00 42.56 276 ARG A O 1
#

Foldseek 3Di:
DAEQEFECLQPQPDAVQVRQQVSCVVVVPDGVLVQLVCQQVQNYEYEYEALLLHCFQVCLQPSVVRVVVSQVSSVQGGKYKYKHWVVSPPCNVVCNCVVDPPPPDPKDKDKDWFDQADPVVLVVVCVVLVHPPPDDDDPVLVQQSSDVLSVVLVSVCVVVPHDDDSLVSSLLVLLVVLQVSQQDPVRHTLDDSQLVVQLLQLVLVVCVVVVHQDAHLVRSQVSSCVSVVHHDDPVSSSSCRSRVSVVSSQSDDDPDDPDDDDDGDTIIIMMMMIHD

pLDDT: mean 70.79, std 17.11, range [24.59, 92.44]

Sequence (276 aa):
MLAIYISSSQSSATTLDKLITERVAGTRILDREPVLALCRAGLAILVIDGFDEMLGFRSYDDPLSGLQPILDQLRNRGAVILSARASYSEARLWKSLTEHPAKESHHRLTTMKLQPWRRAQLLELADHLSIDATTEEAPEVRQLLTTPFFCLAYAAWKQTGPSGDFLRFVIDTYLQRELDKLVGHQGGPLFTQDDLSDIFCEVAEMTARNVTAEVSESDLVDAAEFALGKELDEKEQRRLFGQSARASVSAFCSAGSTVRPQRVLMAIQSVAYVHR

Secondary structure (DSSP, 8-state):
-EEEEEE-TT-TT--HHHHHHHHHGGGSS--HHHHHHHHHTTSEEEEEE-HHHHH-GGGSS-THHHHHHHHHHHTT-S-EEEEEETTS-HHHHHHHHHHS--TT---EEEEEEPPPPPHHHHHHHHHHTT---SS---HHHHHHHTSHHHHHHHHHHHHT---S-HHHHHHHHHHHHHHTT-B-TTSSBSS-HHHHHHHHHHHHHHHHHHT-S---HHHHHHHHHHHHTSPPPHHHHHHHHHHHTT----S---SS--S---------EEEEEEE-